Protein AF-A0A835VBS5-F1 (afdb_monomer_lite)

Sequence (249 aa):
MPLFLPRRLTIPDVSEERWSRTYAVASASLAPLLVASLWNSKRGGIGTKEGITVYLYAGLGGLVLGTLALHTTKKPSPPKTALFPWLAGGFLMSVLWTYIIAEELVGLLVSVGYVLGISPGILGLTVLAWGNSVGDLIANLAMAMNGSRDGAQIAISGCYAGPIFNTLAGLGLSLVVSAWTSRPEPFEIPVVPAVFEILGFMIGGLLWALLILPRKDMRLDRVLGIGLLAIYLCFLSLRLSQSLGIMHA

InterPro domains:
  IPR004837 Sodium/calcium exchanger membrane region [PF01699] (87-239)
  IPR044880 NCX, central ion-binding domain superfamily [G3DSA:1.20.1420.30] (21-240)
  IPR051359 Calcium:cation antiporter [PTHR12266] (1-248)

Secondary structure (DSSP, 8-state):
-TTHHHHHTTSPP--TTT--HHHHHHHHHHHHHHHHHHHHHHTS---HHHHHHHHHHHHHHHHHHHHHHHHH--SSS--STTHHHHHHHHHHHHHHHHHHHHHHHHHHHHHHHHHHT--HHHHIIIIIHHHHHHHHHHHHHHHHHHS-TTHHHHHHHHHHHHHHHIIIIIIHHHHHHHHHHTTTS-------HHHHHHHHHHHHHHHHHHHHHHHTTT---HHHHHHHHHHHHHHHHHHHHHHTTSS--

Foldseek 3Di:
DVVPVVLQQQAQDQDLVPDDLNSNLSNLQCNLQLVLVVVVVVVPDDDPVVSVVSNVVSNVRSVVRSVVSVVQDDGRHGRPVCVVVNVVSNVVSVVVVVVVVVVVVLVVQCVVCVVVVFDSVLCCVPVVVCVVCVVLVVCLVCQCVVNPPCSNVVSVCSVPVVVVCCVCVVVVVVVVVQCVVCPPDGDDDPDDPVVVVVVVLVVVLVVLCVVVCVVVVNDDDVSNVVVSVVSVVVSSVVVVCVRVVVDDD

Organism: Vanilla planifolia (NCBI:txid51239)

Radius of gyration: 23.85 Å; chains: 1; bounding box: 64×38×56 Å

pLDDT: mean 82.76, std 9.17, range [41.69, 95.31]

Structure (mmCIF, N/CA/C/O backbone):
data_AF-A0A835VBS5-F1
#
_entry.id   AF-A0A835VBS5-F1
#
loop_
_atom_site.group_PDB
_atom_site.id
_atom_site.type_symbol
_atom_site.label_atom_id
_atom_site.label_alt_id
_atom_site.label_comp_id
_atom_site.label_asym_id
_atom_site.label_entity_id
_atom_site.label_seq_id
_atom_site.pdbx_PDB_ins_code
_atom_site.Cartn_x
_atom_site.Cartn_y
_atom_site.Cartn_z
_atom_site.occupancy
_atom_site.B_iso_or_equiv
_atom_site.auth_seq_id
_atom_site.auth_comp_id
_atom_site.auth_asym_id
_atom_site.auth_atom_id
_atom_site.pdbx_PDB_model_num
ATOM 1 N N . MET A 1 1 ? -10.268 19.684 10.719 1.00 51.81 1 MET A N 1
ATOM 2 C CA . MET A 1 1 ? -10.447 18.213 10.810 1.00 51.81 1 MET A CA 1
ATOM 3 C C . MET A 1 1 ? -11.840 17.789 10.312 1.00 51.81 1 MET A C 1
ATOM 5 O O . MET A 1 1 ? -12.659 17.363 11.118 1.00 51.81 1 MET A O 1
ATOM 9 N N . PRO A 1 2 ? -12.145 17.902 9.007 1.00 65.44 2 PRO A N 1
ATOM 10 C CA . PRO A 1 2 ? -13.497 17.641 8.486 1.00 65.44 2 PRO A CA 1
ATOM 11 C C . PRO A 1 2 ? -13.910 16.153 8.502 1.00 65.44 2 PRO A C 1
ATOM 13 O O . PRO A 1 2 ? -15.075 15.848 8.724 1.00 65.44 2 PRO A O 1
ATOM 16 N N . LEU A 1 3 ? -12.963 15.215 8.366 1.00 73.38 3 LEU A N 1
ATOM 17 C CA . LEU A 1 3 ? -13.248 13.768 8.301 1.00 73.38 3 LEU A CA 1
ATOM 18 C C . LEU A 1 3 ? -13.248 13.053 9.665 1.00 73.38 3 LEU A C 1
ATOM 20 O O . LEU A 1 3 ? -13.593 11.877 9.757 1.00 73.38 3 LEU A O 1
ATOM 24 N N . PHE A 1 4 ? -12.892 13.748 10.749 1.00 75.44 4 PHE A N 1
ATOM 25 C CA . PHE A 1 4 ? -12.800 13.129 12.074 1.00 75.44 4 PHE A CA 1
ATOM 26 C C . PHE A 1 4 ? -14.174 12.739 12.636 1.00 75.44 4 PHE A C 1
ATOM 28 O O . PHE A 1 4 ? -14.330 11.642 13.177 1.00 75.44 4 PHE A O 1
ATOM 35 N N . LEU A 1 5 ? -15.164 13.627 12.490 1.00 73.62 5 LEU A N 1
ATOM 36 C CA . LEU A 1 5 ? -16.515 13.421 13.010 1.00 73.62 5 LEU A CA 1
ATOM 37 C C . LEU A 1 5 ? -17.253 12.300 12.255 1.00 73.62 5 LEU A C 1
ATOM 39 O O . LEU A 1 5 ? -17.721 11.375 12.918 1.00 73.62 5 LEU A O 1
ATOM 43 N N . PRO A 1 6 ? -17.291 12.292 10.903 1.00 76.38 6 PRO A N 1
ATOM 44 C CA . PRO A 1 6 ? -17.926 11.208 10.153 1.00 76.38 6 PRO A CA 1
ATOM 45 C C . PRO A 1 6 ? -17.280 9.847 10.423 1.00 76.38 6 PRO A C 1
ATOM 47 O O . PRO A 1 6 ? -17.987 8.854 10.577 1.00 76.38 6 PRO A O 1
ATOM 50 N N . ARG A 1 7 ? -15.948 9.796 10.572 1.00 80.06 7 ARG A N 1
ATOM 51 C CA . ARG A 1 7 ? -15.224 8.565 10.921 1.00 80.06 7 ARG A CA 1
ATOM 52 C C . ARG A 1 7 ? -15.644 8.015 12.280 1.00 80.06 7 ARG A C 1
ATOM 54 O O . ARG A 1 7 ? -15.968 6.838 12.398 1.00 80.06 7 ARG A O 1
ATOM 61 N N . ARG A 1 8 ? -15.694 8.870 13.306 1.00 77.06 8 ARG A N 1
ATOM 62 C CA . ARG A 1 8 ? -16.164 8.476 14.647 1.00 77.06 8 ARG A CA 1
ATOM 63 C C . ARG A 1 8 ? -17.629 8.052 14.674 1.00 77.06 8 ARG A C 1
ATOM 65 O O . ARG A 1 8 ? -18.012 7.252 15.515 1.00 77.06 8 ARG A O 1
ATOM 72 N N . LEU A 1 9 ? -18.444 8.616 13.789 1.00 76.75 9 LEU A N 1
ATOM 73 C CA . LEU A 1 9 ? -19.870 8.322 13.698 1.00 76.75 9 LEU A CA 1
ATOM 74 C C . LEU A 1 9 ? -20.186 7.063 12.897 1.00 76.75 9 LEU A C 1
ATOM 76 O O . LEU A 1 9 ? -21.349 6.703 12.834 1.00 76.75 9 LEU A O 1
ATOM 80 N N . THR A 1 10 ? -19.200 6.415 12.277 1.00 79.94 10 THR A N 1
ATOM 81 C CA . THR A 1 10 ? -19.409 5.255 11.393 1.00 79.94 10 THR A CA 1
ATOM 82 C C . THR A 1 10 ? -18.568 4.044 11.789 1.00 79.94 10 THR A C 1
ATOM 84 O O . THR A 1 10 ? -18.966 2.923 11.493 1.00 79.94 10 THR A O 1
ATOM 87 N N . ILE A 1 11 ? -17.461 4.232 12.516 1.00 79.94 11 ILE A N 1
ATOM 88 C CA . ILE A 1 11 ? -16.683 3.135 13.104 1.00 79.94 11 ILE A CA 1
ATOM 89 C C . ILE A 1 11 ? -17.156 2.897 14.545 1.00 79.94 11 ILE A C 1
ATOM 91 O O . ILE A 1 11 ? -16.992 3.791 15.380 1.00 79.94 11 ILE A O 1
ATOM 95 N N . PRO A 1 12 ? -17.710 1.718 14.872 1.00 74.38 12 PRO A N 1
ATOM 96 C CA . PRO A 1 12 ? -17.982 1.375 16.258 1.00 74.38 12 PRO A CA 1
ATOM 97 C C . PRO A 1 12 ? -16.680 1.185 17.047 1.00 74.38 12 PRO A C 1
ATOM 99 O O . PRO A 1 12 ? -15.844 0.354 16.699 1.00 74.38 12 PRO A O 1
ATOM 102 N N . ASP A 1 13 ? -16.527 1.946 18.130 1.00 75.06 13 ASP A N 1
ATOM 103 C CA . ASP A 1 13 ? -15.423 1.816 19.085 1.00 75.06 13 ASP A CA 1
ATOM 104 C C . ASP A 1 13 ? -15.926 1.062 20.318 1.00 75.06 13 ASP A C 1
ATOM 106 O O . ASP A 1 13 ? -16.868 1.511 20.967 1.00 75.06 13 ASP A O 1
ATOM 110 N N . VAL A 1 14 ? -15.329 -0.096 20.609 1.00 70.69 14 VAL A N 1
ATOM 111 C CA . VAL A 1 14 ? -15.729 -0.994 21.709 1.00 70.69 14 VAL A CA 1
ATOM 112 C C . VAL A 1 14 ? -14.778 -0.885 22.911 1.00 70.69 14 VAL A C 1
ATOM 114 O O . VAL A 1 14 ? -14.911 -1.633 23.878 1.00 70.69 14 VAL A O 1
ATOM 117 N N . SER A 1 15 ? -13.809 0.037 22.875 1.00 71.12 15 SER A N 1
ATOM 118 C CA . SER A 1 15 ? -12.874 0.245 23.984 1.00 71.12 15 SER A CA 1
ATOM 119 C C . SER A 1 15 ? -13.577 0.837 25.211 1.00 71.12 15 SER A C 1
ATOM 121 O O . SER A 1 15 ? -14.355 1.785 25.096 1.00 71.12 15 SER A O 1
ATOM 123 N N . GLU A 1 16 ? -13.301 0.292 26.402 1.00 66.00 16 GLU A N 1
ATOM 124 C CA . GLU A 1 16 ? -13.966 0.712 27.649 1.00 66.00 16 GLU A CA 1
ATOM 125 C C . GLU A 1 16 ? -13.739 2.204 27.967 1.00 66.00 16 GLU A C 1
ATOM 127 O O . GLU A 1 16 ? -14.633 2.861 28.492 1.00 66.00 16 GLU A O 1
ATOM 132 N N . GLU A 1 17 ? -12.594 2.769 27.570 1.00 68.94 17 GLU A N 1
ATOM 133 C CA . GLU A 1 17 ? -12.246 4.181 27.798 1.00 68.94 17 GLU A CA 1
ATOM 134 C C . GLU A 1 17 ? -12.984 5.174 26.885 1.00 68.94 17 GLU A C 1
ATOM 136 O O . GLU A 1 17 ? -13.151 6.341 27.242 1.00 68.94 17 GLU A O 1
ATOM 141 N N . ARG A 1 18 ? -13.404 4.750 25.686 1.00 71.44 18 ARG A N 1
ATOM 142 C CA . ARG A 1 18 ? -14.042 5.624 24.677 1.00 71.44 18 ARG A CA 1
ATOM 143 C C . ARG A 1 18 ? -15.485 5.237 24.374 1.00 71.44 18 ARG A C 1
ATOM 145 O O . ARG A 1 18 ? -16.130 5.874 23.533 1.00 71.44 18 ARG A O 1
ATOM 152 N N . TRP A 1 19 ? -16.002 4.226 25.069 1.00 73.56 19 TRP A N 1
ATOM 153 C CA . TRP A 1 19 ? -17.347 3.715 24.872 1.00 73.56 19 TRP A CA 1
ATOM 154 C C . TRP A 1 19 ? -18.394 4.800 25.096 1.00 73.56 19 TRP A C 1
ATOM 156 O O . TRP A 1 19 ? -18.461 5.457 26.134 1.00 73.56 19 TRP A O 1
ATOM 166 N N . SER A 1 20 ? -19.276 4.953 24.117 1.00 76.19 20 SER A N 1
ATOM 167 C CA . SER A 1 20 ? -20.454 5.794 24.263 1.00 76.19 20 SER A CA 1
ATOM 168 C C . SER A 1 20 ? -21.608 5.213 23.463 1.00 76.19 20 SER A C 1
ATOM 170 O O . SER A 1 20 ? -21.526 4.999 22.254 1.00 76.19 20 SER A O 1
ATOM 172 N N . ARG A 1 21 ? -22.727 4.973 24.153 1.00 72.56 21 ARG A N 1
ATOM 173 C CA . ARG A 1 21 ? -23.935 4.379 23.562 1.00 72.56 21 ARG A CA 1
ATOM 174 C C . ARG A 1 21 ? -24.435 5.166 22.350 1.00 72.56 21 ARG A C 1
ATOM 176 O O . ARG A 1 21 ? -24.896 4.569 21.387 1.00 72.56 21 ARG A O 1
ATOM 183 N N . THR A 1 22 ? -24.348 6.493 22.396 1.00 76.81 22 THR A N 1
ATOM 184 C CA . THR A 1 22 ? -24.786 7.370 21.303 1.00 76.81 22 THR A CA 1
ATOM 185 C C . THR A 1 22 ? -23.954 7.168 20.042 1.00 76.81 22 THR A C 1
ATOM 187 O O . THR A 1 22 ? -24.528 7.044 18.966 1.00 76.81 22 THR A O 1
ATOM 190 N N . TYR A 1 23 ? -22.631 7.056 20.162 1.00 75.69 23 TYR A N 1
ATOM 191 C CA . TYR A 1 23 ? -21.749 6.815 19.021 1.00 75.69 23 TYR A CA 1
ATOM 192 C C . TYR A 1 23 ? -21.815 5.365 18.526 1.00 75.69 23 TYR A C 1
ATOM 194 O O . TYR A 1 23 ? -21.753 5.134 17.322 1.00 75.69 23 TYR A O 1
ATOM 202 N N . ALA A 1 24 ? -22.019 4.387 19.413 1.00 77.00 24 ALA A N 1
ATOM 203 C CA . ALA A 1 24 ? -22.237 2.991 19.020 1.00 77.00 24 ALA A CA 1
ATOM 204 C C . ALA A 1 24 ? -23.531 2.822 18.199 1.00 77.00 24 ALA A C 1
ATOM 206 O O . ALA A 1 24 ? -23.547 2.163 17.164 1.00 77.00 24 ALA A O 1
ATOM 207 N N . VAL A 1 25 ? -24.618 3.473 18.615 1.00 79.88 25 VAL A N 1
ATOM 208 C CA . VAL A 1 25 ? -25.892 3.447 17.878 1.00 79.88 25 VAL A CA 1
ATOM 209 C C . VAL A 1 25 ? -25.798 4.262 16.588 1.00 79.88 25 VAL A C 1
ATOM 211 O O . VAL A 1 25 ? -26.255 3.799 15.544 1.00 79.88 25 VAL A O 1
ATOM 214 N N . ALA A 1 26 ? -25.159 5.437 16.632 1.00 81.44 26 ALA A N 1
ATOM 215 C CA . ALA A 1 26 ? -24.916 6.247 15.442 1.00 81.44 26 ALA A CA 1
ATOM 216 C C . ALA A 1 26 ? -24.099 5.469 14.400 1.00 81.44 26 ALA A C 1
ATOM 218 O O . ALA A 1 26 ? -24.535 5.379 13.257 1.00 81.44 26 ALA A O 1
ATOM 219 N N . SER A 1 27 ? -23.004 4.815 14.799 1.00 83.06 27 SER A N 1
ATOM 220 C CA . SER A 1 27 ? -22.181 3.988 13.902 1.00 83.06 27 SER A CA 1
ATOM 221 C C . SER A 1 27 ? -22.927 2.806 13.312 1.00 83.06 27 SER A C 1
ATOM 223 O O . SER A 1 27 ? -22.877 2.628 12.098 1.00 83.06 27 SER A O 1
ATOM 225 N N . ALA A 1 28 ? -23.706 2.071 14.108 1.00 81.44 28 ALA A N 1
ATOM 226 C CA . ALA A 1 28 ? -24.546 0.990 13.594 1.00 81.44 28 ALA A CA 1
ATOM 227 C C . ALA A 1 28 ? -25.585 1.479 12.563 1.00 81.44 28 ALA A C 1
ATOM 229 O O . ALA A 1 28 ? -25.868 0.776 11.594 1.00 81.44 28 ALA A O 1
ATOM 230 N N . SER A 1 29 ? -26.126 2.690 12.742 1.00 83.19 29 SER A N 1
ATOM 231 C CA . SER A 1 29 ? -27.126 3.265 11.831 1.00 83.19 29 SER A CA 1
ATOM 232 C C . SER A 1 29 ? -26.546 3.929 10.579 1.00 83.19 29 SER A C 1
ATOM 234 O O . SER A 1 29 ? -27.131 3.832 9.502 1.00 83.19 29 SER A O 1
ATOM 236 N N . LEU A 1 30 ? -25.391 4.587 10.700 1.00 83.19 30 LEU A N 1
ATOM 237 C CA . LEU A 1 30 ? -24.768 5.366 9.628 1.00 83.19 30 LEU A CA 1
ATOM 238 C C . LEU A 1 30 ? -23.829 4.522 8.763 1.00 83.19 30 LEU A C 1
ATOM 240 O O . LEU A 1 30 ? -23.568 4.889 7.618 1.00 83.19 30 LEU A O 1
ATOM 244 N N . ALA A 1 31 ? -23.343 3.385 9.270 1.00 83.25 31 ALA A N 1
ATOM 245 C CA . ALA A 1 31 ? -22.455 2.503 8.522 1.00 83.25 31 ALA A CA 1
ATOM 246 C C . ALA A 1 31 ? -23.057 2.002 7.193 1.00 83.25 31 ALA A C 1
ATOM 248 O O . ALA A 1 31 ? -22.406 2.175 6.160 1.00 83.25 31 ALA A O 1
ATOM 249 N N . PRO A 1 32 ? -24.298 1.472 7.144 1.00 84.06 32 PRO A N 1
ATOM 250 C CA . PRO A 1 32 ? -24.898 1.020 5.886 1.00 84.06 32 PRO A CA 1
ATOM 251 C C . PRO A 1 32 ? -25.114 2.152 4.876 1.00 84.06 32 PRO A C 1
ATOM 253 O O . PRO A 1 32 ? -24.970 1.938 3.674 1.00 84.06 32 PRO A O 1
ATOM 256 N N . LEU A 1 33 ? -25.413 3.366 5.351 1.00 84.38 33 LEU A N 1
ATOM 257 C CA . LEU A 1 33 ? -25.577 4.544 4.495 1.00 84.38 33 LEU A CA 1
ATOM 258 C C . LEU A 1 33 ? -24.257 4.958 3.832 1.00 84.38 33 LEU A C 1
ATOM 260 O O . LEU A 1 33 ? -24.256 5.304 2.652 1.00 84.38 33 LEU A O 1
ATOM 264 N N . LEU A 1 34 ? -23.138 4.873 4.561 1.00 83.81 34 LEU A N 1
ATOM 265 C CA . LEU A 1 34 ? -21.805 5.122 4.003 1.00 83.81 34 LEU A CA 1
ATOM 266 C C . LEU A 1 34 ? -21.416 4.052 2.970 1.00 83.81 34 LEU A C 1
ATOM 268 O O . LEU A 1 34 ? -20.851 4.365 1.927 1.00 83.81 34 LEU A O 1
ATOM 272 N N . VAL A 1 35 ? -21.748 2.785 3.221 1.00 83.69 35 VAL A N 1
ATOM 273 C CA . VAL A 1 35 ? -21.520 1.709 2.241 1.00 83.69 35 VAL A CA 1
ATOM 274 C C . VAL A 1 35 ? -22.341 1.951 0.972 1.00 83.69 35 VAL A C 1
ATOM 276 O O . VAL A 1 35 ? -21.819 1.829 -0.135 1.00 83.69 35 VAL A O 1
ATOM 279 N N . ALA A 1 36 ? -23.606 2.345 1.120 1.00 83.75 36 ALA A N 1
ATOM 280 C CA . ALA A 1 36 ? -24.482 2.664 -0.002 1.00 83.75 36 ALA A CA 1
ATOM 281 C C . ALA A 1 36 ? -23.985 3.857 -0.826 1.00 83.75 36 ALA A C 1
ATOM 283 O O . ALA A 1 36 ? -24.056 3.814 -2.055 1.00 83.75 36 ALA A O 1
ATOM 284 N N . SER A 1 37 ? -23.449 4.903 -0.184 1.00 81.88 37 SER A N 1
ATOM 285 C CA . SER A 1 37 ? -22.892 6.046 -0.912 1.00 81.88 37 SER A CA 1
ATOM 286 C C . SER A 1 37 ? -21.654 5.667 -1.722 1.00 81.88 37 SER A C 1
ATOM 288 O O . SER A 1 37 ? -21.551 6.071 -2.880 1.00 81.88 37 SER A O 1
ATOM 290 N N . LEU A 1 38 ? -20.762 4.841 -1.167 1.00 82.62 38 LEU A N 1
ATOM 291 C CA . LEU A 1 38 ? -19.601 4.319 -1.896 1.00 82.62 38 LEU A CA 1
ATOM 292 C C . LEU A 1 38 ? -20.015 3.433 -3.070 1.00 82.62 38 LEU A C 1
ATOM 294 O O . LEU A 1 38 ? -19.493 3.582 -4.175 1.00 82.62 38 LEU A O 1
ATOM 298 N N . TRP A 1 39 ? -20.983 2.543 -2.846 1.00 80.44 39 TRP A N 1
ATOM 299 C CA . TRP A 1 39 ? -21.502 1.653 -3.882 1.00 80.44 39 TRP A CA 1
ATOM 300 C C . TRP A 1 39 ? -22.108 2.430 -5.054 1.00 80.44 39 TRP A C 1
ATOM 302 O O . TRP A 1 39 ? -21.863 2.102 -6.214 1.00 80.44 39 TRP A O 1
ATOM 312 N N . ASN A 1 40 ? -22.871 3.484 -4.757 1.00 81.06 40 ASN A N 1
ATOM 313 C CA . ASN A 1 40 ? -23.502 4.317 -5.774 1.00 81.06 40 ASN A CA 1
ATOM 314 C C . ASN A 1 40 ? -22.473 5.162 -6.550 1.00 81.06 40 ASN A C 1
ATOM 316 O O . ASN A 1 40 ? -22.574 5.267 -7.770 1.00 81.06 40 ASN A O 1
ATOM 320 N N . SER A 1 41 ? -21.449 5.696 -5.870 1.00 77.31 41 SER A N 1
ATOM 321 C CA . SER A 1 41 ? -20.356 6.454 -6.505 1.00 77.31 41 SER A CA 1
ATOM 322 C C . SER A 1 41 ? -19.586 5.606 -7.528 1.00 77.31 41 SER A C 1
ATOM 324 O O . SER A 1 41 ? -19.378 6.012 -8.669 1.00 77.31 41 SER A O 1
ATOM 326 N N . LYS A 1 42 ? -19.248 4.365 -7.154 1.00 71.81 42 LYS A N 1
ATOM 327 C CA . LYS A 1 42 ? -18.484 3.416 -7.982 1.00 71.81 42 LYS A CA 1
ATOM 328 C C . LYS A 1 42 ? -19.182 2.989 -9.270 1.00 71.81 42 LYS A C 1
ATOM 330 O O . LYS A 1 42 ? -18.510 2.627 -10.230 1.00 71.81 42 LYS A O 1
ATOM 335 N N . ARG A 1 43 ? -20.517 2.967 -9.286 1.00 69.38 43 ARG A N 1
ATOM 336 C CA . ARG A 1 43 ? -21.297 2.409 -10.401 1.00 69.38 43 ARG A CA 1
ATOM 337 C C . ARG A 1 43 ? -21.690 3.436 -11.467 1.00 69.38 43 ARG A C 1
ATOM 339 O O . ARG A 1 43 ? -22.401 3.067 -12.392 1.00 69.38 43 ARG A O 1
ATOM 346 N N . GLY A 1 44 ? -21.224 4.686 -11.347 1.00 53.56 44 GLY A N 1
ATOM 347 C CA . GLY A 1 44 ? -21.000 5.631 -12.453 1.00 53.56 44 GLY A CA 1
ATOM 348 C C . GLY A 1 44 ? -22.134 5.874 -13.459 1.00 53.56 44 GLY A C 1
ATOM 349 O O . GLY A 1 44 ? -21.853 6.307 -14.571 1.00 53.56 44 GLY A O 1
ATOM 350 N N . GLY A 1 45 ? -23.391 5.575 -13.124 1.00 58.06 45 GLY A N 1
ATOM 351 C CA . GLY A 1 45 ? -24.484 5.623 -14.102 1.00 58.06 45 GLY A CA 1
ATOM 352 C C . GLY A 1 45 ? -25.753 4.882 -13.694 1.00 58.06 45 GLY A C 1
ATOM 353 O O . GLY A 1 45 ? -26.504 4.434 -14.555 1.00 58.06 45 GLY A O 1
ATOM 354 N N . ILE A 1 46 ? -26.009 4.723 -12.395 1.00 57.72 46 ILE A N 1
ATOM 355 C CA . ILE A 1 46 ? -27.289 4.184 -11.939 1.00 57.72 46 ILE A CA 1
ATOM 356 C C . ILE A 1 46 ? -28.366 5.252 -12.171 1.00 57.72 46 ILE A C 1
ATOM 358 O O . ILE A 1 46 ? -28.240 6.384 -11.698 1.00 57.72 46 ILE A O 1
ATOM 362 N N . GLY A 1 47 ? -29.441 4.902 -12.883 1.00 63.69 47 GLY A N 1
ATOM 363 C CA . GLY A 1 47 ? -30.598 5.785 -13.029 1.00 63.69 47 GLY A CA 1
ATOM 364 C C . GLY A 1 47 ? -31.110 6.225 -11.655 1.00 63.69 47 GLY A C 1
ATOM 365 O O . GLY A 1 47 ? -31.120 5.436 -10.712 1.00 63.69 47 GLY A O 1
ATOM 366 N N . THR A 1 48 ? -31.566 7.475 -11.526 1.00 70.12 48 THR A N 1
ATOM 367 C CA . THR A 1 48 ? -31.919 8.121 -10.241 1.00 70.12 48 THR A CA 1
ATOM 368 C C . THR A 1 48 ? -32.802 7.244 -9.336 1.00 70.12 48 THR A C 1
ATOM 370 O O . THR A 1 48 ? -32.702 7.303 -8.115 1.00 70.12 48 THR A O 1
ATOM 373 N N . LYS A 1 49 ? -33.624 6.371 -9.935 1.00 74.50 49 LYS A N 1
ATOM 374 C CA . LYS A 1 49 ? -34.504 5.414 -9.252 1.00 74.50 49 LYS A CA 1
ATOM 375 C C . LYS A 1 49 ? -33.772 4.268 -8.539 1.00 74.50 49 LYS A C 1
ATOM 377 O O . LYS A 1 49 ? -34.139 3.953 -7.407 1.00 74.50 49 LYS A O 1
ATOM 382 N N . GLU A 1 50 ? -32.753 3.645 -9.136 1.00 75.81 50 GLU A N 1
ATOM 383 C CA . GLU A 1 50 ? -32.057 2.528 -8.467 1.00 75.81 50 GLU A CA 1
ATOM 384 C C . GLU A 1 50 ? -31.108 3.042 -7.375 1.00 75.81 50 GLU A C 1
ATOM 386 O O . GLU A 1 50 ? -30.985 2.408 -6.331 1.00 75.81 50 GLU A O 1
ATOM 391 N N . GLY A 1 51 ? -30.547 4.247 -7.534 1.00 77.44 51 GLY A N 1
ATOM 392 C CA . GLY A 1 51 ? -29.750 4.901 -6.491 1.00 77.44 51 GLY A CA 1
ATOM 393 C C . GLY A 1 51 ? -30.584 5.186 -5.240 1.00 77.44 51 GLY A C 1
ATOM 394 O O . GLY A 1 51 ? -30.202 4.806 -4.135 1.00 77.44 51 GLY A O 1
ATOM 395 N N . ILE A 1 52 ? -31.781 5.765 -5.416 1.00 78.50 52 ILE A N 1
ATOM 396 C CA . ILE A 1 52 ? -32.744 5.973 -4.319 1.00 78.50 52 ILE A CA 1
ATOM 397 C C . ILE A 1 52 ? -33.112 4.639 -3.658 1.00 78.50 52 ILE A C 1
ATOM 399 O O . ILE A 1 52 ? -33.170 4.553 -2.433 1.00 78.50 52 ILE A O 1
ATOM 403 N N . THR A 1 53 ? -33.306 3.585 -4.450 1.00 81.88 53 THR A N 1
ATOM 404 C CA . THR A 1 53 ? -33.646 2.249 -3.944 1.00 81.88 53 THR A CA 1
ATOM 405 C C . THR A 1 53 ? -32.536 1.673 -3.055 1.00 81.88 53 THR A C 1
ATOM 407 O O . THR A 1 53 ? -32.817 1.165 -1.970 1.00 81.88 53 THR A O 1
ATOM 410 N N . VAL A 1 54 ? -31.266 1.817 -3.449 1.00 82.88 54 VAL A N 1
ATOM 411 C CA . VAL A 1 54 ? -30.108 1.387 -2.642 1.00 82.88 54 VAL A CA 1
ATOM 412 C C . VAL A 1 54 ? -30.026 2.161 -1.321 1.00 82.88 54 VAL A C 1
ATOM 414 O O . VAL A 1 54 ? -29.824 1.548 -0.271 1.00 82.88 54 VAL A O 1
ATOM 417 N N . TYR A 1 55 ? -30.248 3.480 -1.333 1.00 85.19 55 TYR A N 1
ATOM 418 C CA . TYR A 1 55 ? -30.278 4.276 -0.098 1.00 85.19 55 TYR A CA 1
ATOM 419 C C . TYR A 1 55 ? -31.445 3.906 0.822 1.00 85.19 55 TYR A C 1
ATOM 421 O O . TYR A 1 55 ? -31.266 3.891 2.039 1.00 85.19 55 TYR A O 1
ATOM 429 N N . LEU A 1 56 ? -32.618 3.574 0.273 1.00 84.38 56 LEU A N 1
ATOM 430 C CA . LEU A 1 56 ? -33.773 3.134 1.061 1.00 84.38 56 LEU A CA 1
ATOM 431 C C . LEU A 1 56 ? -33.493 1.809 1.778 1.00 84.38 56 LEU A C 1
ATOM 433 O O . LEU A 1 56 ? -33.718 1.716 2.986 1.00 84.38 56 LEU A O 1
ATOM 437 N N . TYR A 1 57 ? -32.947 0.809 1.077 1.00 86.31 57 TYR A N 1
ATOM 438 C CA . TYR A 1 57 ? -32.565 -0.465 1.697 1.00 86.31 57 TYR A CA 1
ATOM 439 C C . TYR A 1 57 ? -31.463 -0.292 2.746 1.00 86.31 57 TYR A C 1
ATOM 441 O O . TYR A 1 57 ? -31.544 -0.876 3.827 1.00 86.31 57 TYR A O 1
ATOM 449 N N . ALA A 1 58 ? -30.465 0.548 2.468 1.00 85.44 58 ALA A N 1
ATOM 450 C CA . ALA A 1 58 ? -29.405 0.858 3.420 1.00 85.44 58 ALA A CA 1
ATOM 451 C C . ALA A 1 58 ? -29.924 1.605 4.657 1.00 85.44 58 ALA A C 1
ATOM 453 O O . ALA A 1 58 ? -29.519 1.290 5.774 1.00 85.44 58 ALA A O 1
ATOM 454 N N . GLY A 1 59 ? -30.856 2.544 4.482 1.00 84.50 59 GLY A N 1
ATOM 455 C CA . GLY A 1 59 ? -31.517 3.249 5.580 1.00 84.50 59 GLY A CA 1
ATOM 456 C C . GLY A 1 59 ? -32.345 2.311 6.458 1.00 84.50 59 GLY A C 1
ATOM 457 O O . GLY A 1 59 ? -32.234 2.366 7.682 1.00 84.50 59 GLY A O 1
ATOM 458 N N . LEU A 1 60 ? -33.110 1.393 5.854 1.00 86.00 60 LEU A N 1
ATOM 459 C CA . LEU A 1 60 ? -33.848 0.364 6.595 1.00 86.00 60 LEU A CA 1
ATOM 460 C C . LEU A 1 60 ? -32.898 -0.559 7.372 1.00 86.00 60 LEU A C 1
ATOM 462 O O . LEU A 1 60 ? -33.110 -0.802 8.559 1.00 86.00 60 LEU A O 1
ATOM 466 N N . GLY A 1 61 ? -31.825 -1.027 6.727 1.00 84.75 61 GLY A N 1
ATOM 467 C CA . GLY A 1 61 ? -30.795 -1.847 7.368 1.00 84.75 61 GLY A CA 1
ATOM 468 C C . GLY A 1 61 ? -30.113 -1.125 8.533 1.00 84.75 61 GLY A C 1
ATOM 469 O O . GLY A 1 61 ? -29.970 -1.695 9.612 1.00 84.75 61 GLY A O 1
ATOM 470 N N . GLY A 1 62 ? -29.770 0.154 8.357 1.00 84.38 62 GLY A N 1
ATOM 471 C CA . GLY A 1 62 ? -29.211 1.005 9.409 1.00 84.38 62 GLY A CA 1
ATOM 472 C C . GLY A 1 62 ? -30.164 1.211 10.586 1.00 84.38 62 GLY A C 1
ATOM 473 O O . GLY A 1 62 ? -29.736 1.155 11.737 1.00 84.38 62 GLY A O 1
ATOM 474 N N . LEU A 1 63 ? -31.466 1.375 10.338 1.00 84.31 63 LEU A N 1
ATOM 475 C CA . LEU A 1 63 ? -32.474 1.480 11.401 1.00 84.31 63 LEU A CA 1
ATOM 476 C C . LEU A 1 63 ? -32.609 0.178 12.200 1.00 84.31 63 LEU A C 1
ATOM 478 O O . LEU A 1 63 ? -32.669 0.215 13.431 1.00 84.31 63 LEU A O 1
ATOM 482 N N . VAL A 1 64 ? -32.609 -0.975 11.528 1.00 84.56 64 VAL A N 1
ATOM 483 C CA . VAL A 1 64 ? -32.646 -2.293 12.186 1.00 84.56 64 VAL A CA 1
ATOM 484 C C . VAL A 1 64 ? -31.384 -2.516 13.024 1.00 84.56 64 VAL A C 1
ATOM 486 O O . VAL A 1 64 ? -31.473 -2.892 14.191 1.00 84.56 64 VAL A O 1
ATOM 489 N N . LEU A 1 65 ? -30.203 -2.212 12.481 1.00 82.44 65 LEU A N 1
ATOM 490 C CA . LEU A 1 65 ? -28.938 -2.340 13.212 1.00 82.44 65 LEU A CA 1
ATOM 491 C C . LEU A 1 65 ? -28.838 -1.351 14.381 1.00 82.44 65 LEU A C 1
ATOM 493 O O . LEU A 1 65 ? -28.396 -1.729 15.464 1.00 82.44 65 LEU A O 1
ATOM 497 N N . GLY A 1 66 ? -29.298 -0.110 14.209 1.00 80.12 66 GLY A N 1
ATOM 498 C CA . GLY A 1 66 ? -29.336 0.902 15.266 1.00 80.12 66 GLY A CA 1
ATOM 499 C C . GLY A 1 66 ? -30.306 0.549 16.400 1.00 80.12 66 GLY A C 1
ATOM 500 O O . GLY A 1 66 ? -29.973 0.703 17.577 1.00 80.12 66 GLY A O 1
ATOM 501 N N . THR A 1 67 ? -31.488 0.018 16.078 1.00 79.31 67 THR A N 1
ATOM 502 C CA . THR A 1 67 ? -32.469 -0.439 17.083 1.00 79.31 67 THR A CA 1
ATOM 503 C C . THR A 1 67 ? -32.016 -1.705 17.806 1.00 79.31 67 THR A C 1
ATOM 505 O O . THR A 1 67 ? -32.211 -1.816 19.020 1.00 79.31 67 THR A O 1
ATOM 508 N N . LEU A 1 68 ? -31.344 -2.626 17.113 1.00 80.12 68 LEU A N 1
ATOM 509 C CA . LEU A 1 68 ? -30.687 -3.777 17.731 1.00 80.12 68 LEU A CA 1
ATOM 510 C C . LEU A 1 68 ? -29.556 -3.322 18.666 1.00 80.12 68 LEU A C 1
ATOM 512 O O . LEU A 1 68 ? -29.506 -3.736 19.822 1.00 80.12 68 LEU A O 1
ATOM 516 N N . ALA A 1 69 ? -28.716 -2.383 18.223 1.00 77.50 69 ALA A N 1
ATOM 517 C CA . ALA A 1 69 ? -27.650 -1.799 19.034 1.00 77.50 69 ALA A CA 1
ATOM 518 C C . ALA A 1 69 ? -28.181 -1.135 20.315 1.00 77.50 69 ALA A C 1
ATOM 520 O O . ALA A 1 69 ? -27.551 -1.247 21.371 1.00 77.50 69 ALA A O 1
ATOM 521 N N . LEU A 1 70 ? -29.355 -0.494 20.260 1.00 78.81 70 LEU A N 1
ATOM 522 C CA . LEU A 1 70 ? -30.017 0.092 21.430 1.00 78.81 70 LEU A CA 1
ATOM 523 C C . LEU A 1 70 ? -30.465 -0.953 22.456 1.00 78.81 70 LEU A C 1
ATOM 525 O O . LEU A 1 70 ? -30.403 -0.651 23.652 1.00 78.81 70 LEU A O 1
ATOM 529 N N . HIS A 1 71 ? -30.897 -2.133 22.000 1.00 75.31 71 HIS A N 1
ATOM 530 C CA . HIS A 1 71 ? -31.331 -3.247 22.848 1.00 75.31 71 HIS A CA 1
ATOM 531 C C . HIS A 1 71 ? -30.155 -4.038 23.428 1.00 75.31 71 HIS A C 1
ATOM 533 O O . HIS A 1 71 ? -30.199 -4.448 24.587 1.00 75.31 71 HIS A O 1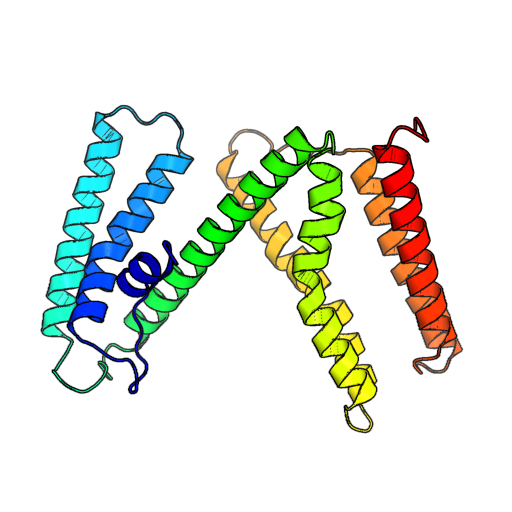
ATOM 539 N N . THR A 1 72 ? -29.087 -4.230 22.654 1.00 71.75 72 THR A N 1
ATOM 540 C CA . THR A 1 72 ? -27.905 -4.990 23.086 1.00 71.75 72 THR A CA 1
ATOM 541 C C . THR A 1 72 ? -26.985 -4.179 24.012 1.00 71.75 72 THR A C 1
ATOM 543 O O . THR A 1 72 ? -26.244 -4.757 24.805 1.00 71.75 72 THR A O 1
ATOM 546 N N . THR A 1 73 ? -27.040 -2.842 23.963 1.00 68.31 73 THR A N 1
ATOM 547 C CA . THR A 1 73 ? -26.132 -1.952 24.709 1.00 68.31 73 THR A CA 1
ATOM 548 C C . THR A 1 73 ? -26.737 -1.421 26.016 1.00 68.31 73 THR A C 1
ATOM 550 O O . THR 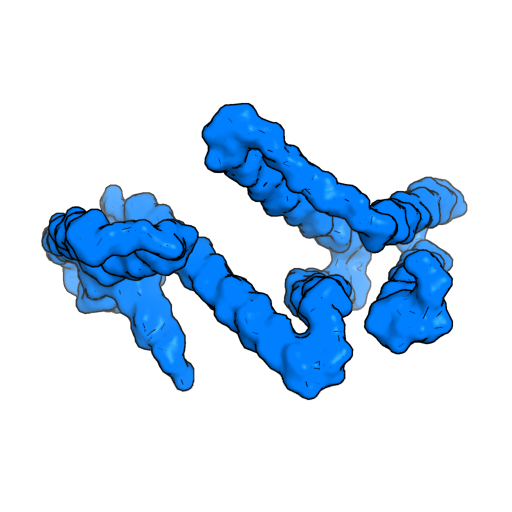A 1 73 ? -27.676 -0.619 25.991 1.00 68.31 73 THR A O 1
ATOM 553 N N . LYS A 1 74 ? -26.136 -1.767 27.168 1.00 65.12 74 LYS A N 1
ATOM 554 C CA . LYS A 1 74 ? -26.412 -1.147 28.485 1.00 65.12 74 LYS A CA 1
ATOM 555 C C . LYS A 1 74 ? -25.392 -0.039 28.825 1.00 65.12 74 LYS A C 1
ATOM 557 O O . LYS A 1 74 ? -24.333 0.056 28.220 1.00 65.12 74 LYS A O 1
ATOM 562 N N . LYS A 1 75 ? -25.764 0.857 29.755 1.00 59.06 75 LYS A N 1
ATOM 563 C CA . LYS A 1 75 ? -25.244 2.239 29.870 1.00 59.06 75 LYS A CA 1
ATOM 564 C C . LYS A 1 75 ? -23.735 2.441 30.143 1.00 59.06 75 LYS A C 1
ATOM 566 O O . LYS A 1 75 ? -23.274 3.468 29.658 1.00 59.06 75 LYS A O 1
ATOM 571 N N . PRO A 1 76 ? -22.967 1.577 30.842 1.00 57.38 76 PRO A N 1
ATOM 572 C CA . PRO A 1 76 ? -21.547 1.881 31.047 1.00 57.38 76 PRO A CA 1
ATOM 573 C C . PRO A 1 76 ? -20.561 0.886 30.428 1.00 57.38 76 PRO A C 1
ATOM 575 O O . PRO A 1 76 ? -19.379 1.194 30.394 1.00 57.38 76 PRO A O 1
ATOM 578 N N . SER A 1 77 ? -20.994 -0.284 29.948 1.00 61.34 77 SER A N 1
ATOM 579 C CA . SER A 1 77 ? -20.068 -1.331 29.505 1.00 61.34 77 SER A CA 1
ATOM 580 C C . SER A 1 77 ? -20.331 -1.788 28.069 1.00 61.34 77 SER A C 1
ATOM 582 O O . SER A 1 77 ? -21.494 -1.880 27.653 1.00 61.34 77 SER A O 1
ATOM 584 N N . PRO A 1 78 ? -19.267 -2.089 27.304 1.00 64.88 78 PRO A N 1
ATOM 585 C CA . PRO A 1 78 ? -19.406 -2.670 25.981 1.00 64.88 78 PRO A CA 1
ATOM 586 C C . PRO A 1 78 ? -20.113 -4.035 26.059 1.00 64.88 78 PRO A C 1
ATOM 588 O O . PRO A 1 78 ? -19.969 -4.768 27.048 1.00 64.88 78 PRO A O 1
ATOM 591 N N . PRO A 1 79 ? -20.901 -4.405 25.035 1.00 67.38 79 PRO A N 1
ATOM 592 C CA . PRO A 1 79 ? -21.651 -5.654 25.028 1.00 67.38 79 PRO A CA 1
ATOM 593 C C . PRO A 1 79 ? -20.705 -6.862 24.978 1.00 67.38 79 PRO A C 1
ATOM 595 O O . PRO A 1 79 ? -20.140 -7.186 23.937 1.00 67.38 79 PRO A O 1
ATOM 598 N N . LYS A 1 80 ? -20.567 -7.568 26.108 1.00 67.94 80 LYS A N 1
ATOM 599 C CA . LYS A 1 80 ? -19.672 -8.734 26.245 1.00 67.94 80 LYS A CA 1
ATOM 600 C C . LYS A 1 80 ? -20.159 -9.971 25.476 1.00 67.94 80 LYS A C 1
ATOM 602 O O . LYS A 1 80 ? -19.344 -10.746 24.995 1.00 67.94 80 LYS A O 1
ATOM 607 N N . THR A 1 81 ? -21.473 -10.136 25.310 1.00 67.12 81 THR A N 1
ATOM 608 C CA . THR A 1 81 ? -22.078 -11.320 24.660 1.00 67.12 81 THR A CA 1
ATOM 609 C C . THR A 1 81 ? -22.150 -11.213 23.133 1.00 67.12 81 THR A C 1
ATOM 611 O O . THR A 1 81 ? -22.215 -12.225 22.449 1.00 67.12 81 THR A O 1
ATOM 614 N N . ALA A 1 82 ? -22.116 -9.995 22.585 1.00 70.50 82 ALA A N 1
ATOM 615 C CA . ALA A 1 82 ? -22.189 -9.729 21.145 1.00 70.50 82 ALA A CA 1
ATOM 616 C C . ALA A 1 82 ? -20.938 -8.993 20.638 1.00 70.50 82 ALA A C 1
ATOM 618 O O . ALA A 1 82 ? -21.015 -8.221 19.688 1.00 70.50 82 ALA A O 1
ATOM 619 N N . LEU A 1 83 ? -19.787 -9.208 21.283 1.00 77.38 83 LEU A N 1
ATOM 620 C CA . LEU A 1 83 ? -18.550 -8.475 21.007 1.00 77.38 83 LEU A CA 1
ATOM 621 C C . LEU A 1 83 ? -18.043 -8.690 19.572 1.00 77.38 83 LEU A C 1
ATOM 623 O O . LEU A 1 83 ? -17.593 -7.748 18.926 1.00 77.38 83 LEU A O 1
ATOM 627 N N . PHE A 1 84 ? -18.156 -9.917 19.057 1.00 80.88 84 PHE A N 1
ATOM 628 C CA . PHE A 1 84 ? -17.636 -10.277 17.737 1.00 80.88 84 PHE A CA 1
ATOM 629 C C . PHE A 1 84 ? -18.268 -9.464 16.585 1.00 80.88 84 PHE A C 1
ATOM 631 O O . PHE A 1 84 ? -17.505 -8.869 15.826 1.00 80.88 84 PHE A O 1
ATOM 638 N N . PRO A 1 85 ? -19.608 -9.332 16.466 1.00 81.19 85 PRO A N 1
ATOM 639 C CA . PRO A 1 85 ? -20.230 -8.441 15.481 1.00 81.19 85 PRO A CA 1
ATOM 640 C C . PRO A 1 85 ? -19.750 -6.987 15.537 1.00 81.19 85 PRO A C 1
ATOM 642 O O . PRO A 1 85 ? -19.548 -6.369 14.494 1.00 81.19 85 PRO A O 1
ATOM 645 N N . TRP A 1 86 ? -19.537 -6.439 16.737 1.00 80.12 86 TRP A N 1
ATOM 646 C CA . TRP A 1 86 ? -19.054 -5.066 16.895 1.00 80.12 86 TRP A CA 1
ATOM 647 C C . TRP A 1 86 ? -17.601 -4.910 16.445 1.00 80.12 86 TRP A C 1
ATOM 649 O O . TRP A 1 86 ? -17.282 -3.947 15.750 1.00 80.12 86 TRP A O 1
ATOM 659 N N . LEU A 1 87 ? -16.737 -5.873 16.779 1.00 82.69 87 LEU A N 1
ATOM 660 C CA . LEU A 1 87 ? -15.350 -5.896 16.311 1.00 82.69 87 LEU A CA 1
ATOM 661 C C . LEU A 1 87 ? -15.269 -6.088 14.793 1.00 82.69 87 LEU A C 1
ATOM 663 O O . LEU A 1 87 ? -14.525 -5.372 14.128 1.00 82.69 87 LEU A O 1
ATOM 667 N N . ALA A 1 88 ? -16.068 -7.000 14.233 1.00 83.75 88 ALA A N 1
ATOM 668 C CA . ALA A 1 88 ? -16.140 -7.232 12.794 1.00 83.75 88 ALA A CA 1
ATOM 669 C C . ALA A 1 88 ? -16.652 -5.991 12.041 1.00 83.75 88 ALA A C 1
ATOM 671 O O . ALA A 1 88 ? -16.069 -5.601 11.032 1.00 83.75 88 ALA A O 1
ATOM 672 N N . GLY A 1 89 ? -17.693 -5.327 12.556 1.00 83.62 89 GLY A N 1
ATOM 673 C CA . GLY A 1 89 ? -18.206 -4.071 12.005 1.00 83.62 89 GLY A CA 1
ATOM 674 C C . GLY A 1 89 ? -17.191 -2.930 12.098 1.00 83.62 89 GLY A C 1
ATOM 675 O O . GLY A 1 89 ? -16.986 -2.208 11.125 1.00 83.62 89 GLY A O 1
ATOM 676 N N . GLY A 1 90 ? -16.497 -2.800 13.231 1.00 84.50 90 GLY A N 1
ATOM 677 C CA . GLY A 1 90 ? -15.423 -1.819 13.429 1.00 84.50 90 GLY A CA 1
ATOM 678 C C . GLY A 1 90 ? -14.260 -2.026 12.470 1.00 84.50 90 GLY A C 1
ATOM 679 O O . GLY A 1 90 ? -13.788 -1.074 11.845 1.00 84.50 90 GLY A O 1
ATOM 680 N N . PHE A 1 91 ? -13.845 -3.279 12.296 1.00 86.31 91 PHE A N 1
ATOM 681 C CA . PHE A 1 91 ? -12.818 -3.663 11.337 1.00 86.31 91 PHE A CA 1
ATOM 682 C C . PHE A 1 91 ? -13.241 -3.341 9.901 1.00 86.31 91 PHE A C 1
ATOM 684 O O . PHE A 1 91 ? -12.516 -2.636 9.202 1.00 86.31 91 PHE A O 1
ATOM 691 N N . LEU A 1 92 ? -14.435 -3.770 9.477 1.00 86.69 92 LEU A N 1
ATOM 692 C CA . LEU A 1 92 ? -14.937 -3.521 8.123 1.00 86.69 92 LEU A CA 1
ATOM 693 C C . LEU A 1 92 ? -15.031 -2.022 7.819 1.00 86.69 92 LEU A C 1
ATOM 695 O O . LEU A 1 92 ? -14.576 -1.567 6.771 1.00 86.69 92 LEU A O 1
ATOM 699 N N . MET A 1 93 ? -15.570 -1.238 8.753 1.00 85.31 93 MET A N 1
ATOM 700 C CA . MET A 1 93 ? -15.674 0.211 8.586 1.00 85.31 93 MET A CA 1
ATOM 701 C C . MET A 1 93 ? -14.302 0.888 8.585 1.00 85.31 93 MET A C 1
ATOM 703 O O . MET A 1 93 ? -14.107 1.852 7.850 1.00 85.31 93 MET A O 1
ATOM 707 N N . SER A 1 94 ? -13.327 0.368 9.335 1.00 86.31 94 SER A N 1
ATOM 708 C CA . SER A 1 94 ? -11.942 0.849 9.271 1.00 86.31 94 SER A CA 1
ATOM 709 C C . SER A 1 94 ? -11.315 0.581 7.903 1.00 86.31 94 SER A C 1
ATOM 711 O O . SER A 1 94 ? -10.691 1.477 7.343 1.00 86.31 94 SER A O 1
ATOM 713 N N . VAL A 1 95 ? -11.534 -0.605 7.323 1.00 87.38 95 VAL A N 1
ATOM 714 C CA . VAL A 1 95 ? -11.081 -0.936 5.960 1.00 87.38 95 VAL A CA 1
ATOM 715 C C . VAL A 1 95 ? -11.710 0.004 4.928 1.00 87.38 95 VAL A C 1
ATOM 717 O O . VAL A 1 95 ? -10.996 0.543 4.086 1.00 87.38 95 VAL A O 1
ATOM 720 N N . LEU A 1 96 ? -13.018 0.269 5.022 1.00 87.06 96 LEU A N 1
ATOM 721 C CA . LEU A 1 96 ? -13.715 1.201 4.125 1.00 87.06 96 LEU A CA 1
ATOM 722 C C . LEU A 1 96 ? -13.200 2.639 4.249 1.00 87.06 96 LEU A C 1
ATOM 724 O O . LEU A 1 96 ? -13.041 3.326 3.244 1.00 87.06 96 LEU A O 1
ATOM 728 N N . TRP A 1 97 ? -12.903 3.099 5.464 1.00 87.19 97 TRP A N 1
ATOM 729 C CA . TRP A 1 97 ? -12.306 4.418 5.671 1.00 87.19 97 TRP A CA 1
ATOM 730 C C . TRP A 1 97 ? -10.891 4.515 5.114 1.00 87.19 97 TRP A C 1
ATOM 732 O O . TRP A 1 97 ? -10.562 5.520 4.488 1.00 87.19 97 TRP A O 1
ATOM 742 N N . THR A 1 98 ? -10.069 3.483 5.303 1.00 87.62 98 THR A N 1
ATOM 743 C CA . THR A 1 98 ? -8.743 3.404 4.677 1.00 87.62 98 THR A CA 1
ATOM 744 C C . THR A 1 98 ? -8.865 3.464 3.158 1.00 87.62 98 THR A C 1
ATOM 746 O O . THR A 1 98 ? -8.120 4.202 2.523 1.00 87.62 98 THR A O 1
ATOM 749 N N . TYR A 1 99 ? -9.846 2.759 2.587 1.00 87.25 99 TYR A N 1
ATOM 750 C CA . TYR A 1 99 ? -10.150 2.800 1.161 1.00 87.25 99 TYR A CA 1
ATOM 751 C C . TYR A 1 99 ? -10.523 4.219 0.683 1.00 87.25 99 TYR A C 1
ATOM 753 O O . TYR A 1 99 ? -9.899 4.715 -0.251 1.00 87.25 99 TYR A O 1
ATOM 761 N N . ILE A 1 100 ? -11.459 4.907 1.356 1.00 86.88 100 ILE A N 1
ATOM 762 C CA . ILE A 1 100 ? -11.849 6.295 1.022 1.00 86.88 100 ILE A CA 1
ATOM 763 C C . ILE A 1 100 ? -10.637 7.227 1.069 1.00 86.88 100 ILE A C 1
ATOM 765 O O . ILE A 1 100 ? -10.402 8.000 0.147 1.00 86.88 100 ILE A O 1
ATOM 769 N N . ILE A 1 101 ? -9.861 7.162 2.152 1.00 88.12 101 ILE A N 1
ATOM 770 C CA . ILE A 1 101 ? -8.699 8.036 2.341 1.00 88.12 101 ILE A CA 1
ATOM 771 C C . ILE A 1 101 ? -7.650 7.772 1.259 1.00 88.12 101 ILE A C 1
ATOM 773 O O . ILE A 1 101 ? -7.055 8.723 0.759 1.00 88.12 101 ILE A O 1
ATOM 777 N N . ALA A 1 102 ? -7.428 6.509 0.888 1.00 87.75 102 ALA A N 1
ATOM 778 C CA . ALA A 1 102 ? -6.505 6.153 -0.182 1.00 87.75 102 ALA A CA 1
ATOM 779 C C . ALA A 1 102 ? -6.974 6.689 -1.544 1.00 87.75 102 ALA A C 1
ATOM 781 O O . ALA A 1 102 ? -6.163 7.241 -2.281 1.00 87.75 102 ALA A O 1
ATOM 782 N N . GLU A 1 103 ? -8.266 6.581 -1.863 1.00 87.62 103 GLU A N 1
ATOM 783 C CA . GLU A 1 103 ? -8.835 7.104 -3.113 1.00 87.62 103 GLU A CA 1
ATOM 784 C C . GLU A 1 103 ? -8.700 8.631 -3.207 1.00 87.62 103 GLU A C 1
ATOM 786 O O . GLU A 1 103 ? -8.174 9.145 -4.195 1.00 87.62 103 GLU A O 1
ATOM 791 N N . GLU A 1 104 ? -9.070 9.355 -2.147 1.00 88.75 104 GLU A N 1
ATOM 792 C CA . GLU A 1 104 ? -8.914 10.814 -2.074 1.00 88.75 104 GLU A CA 1
ATOM 793 C C . GLU A 1 104 ? -7.440 11.236 -2.142 1.00 88.75 104 GLU A C 1
ATOM 795 O O . GLU A 1 104 ? -7.092 12.191 -2.836 1.00 88.75 104 GLU A O 1
ATOM 800 N N . LEU A 1 105 ? -6.545 10.506 -1.466 1.00 88.62 105 LEU A N 1
ATOM 801 C CA . LEU A 1 105 ? -5.105 10.762 -1.518 1.00 88.62 105 LEU A CA 1
ATOM 802 C C . LEU A 1 105 ? -4.567 10.632 -2.947 1.00 88.62 105 LEU A C 1
ATOM 804 O O . LEU A 1 105 ? -3.819 11.500 -3.397 1.00 88.62 105 LEU A O 1
ATOM 808 N N . VAL A 1 106 ? -4.953 9.574 -3.666 1.00 88.38 106 VAL A N 1
ATOM 809 C CA . VAL A 1 106 ? -4.562 9.378 -5.068 1.00 88.38 106 VAL A CA 1
ATOM 810 C C . VAL A 1 106 ? -5.143 10.489 -5.944 1.00 88.38 106 VAL A C 1
ATOM 812 O O . VAL A 1 106 ? -4.408 11.058 -6.748 1.00 88.38 106 VAL A O 1
ATOM 815 N N . GLY A 1 107 ? -6.413 10.861 -5.762 1.00 88.81 107 GLY A N 1
ATOM 816 C CA . GLY A 1 107 ? -7.053 11.948 -6.513 1.00 88.81 107 GLY A CA 1
ATOM 817 C C . GLY A 1 107 ? -6.372 13.307 -6.311 1.00 88.81 107 GLY A C 1
ATOM 818 O O . GLY A 1 107 ? -6.096 14.025 -7.278 1.00 88.81 107 GLY A O 1
ATOM 819 N N . LEU A 1 108 ? -6.018 13.640 -5.067 1.00 89.25 108 LEU A N 1
ATOM 820 C CA . LEU A 1 108 ? -5.242 14.840 -4.745 1.00 89.25 108 LEU A CA 1
ATOM 821 C C . LEU A 1 108 ? -3.855 14.796 -5.381 1.00 89.25 108 LEU A C 1
ATOM 823 O O . LEU A 1 108 ? -3.399 15.794 -5.935 1.00 89.25 108 LEU A O 1
ATOM 827 N N . LEU A 1 109 ? -3.194 13.641 -5.345 1.00 88.00 109 LEU A N 1
ATOM 828 C CA . LEU A 1 109 ? -1.865 13.491 -5.918 1.00 88.00 109 LEU A CA 1
ATOM 829 C C . LEU A 1 109 ? -1.878 13.639 -7.444 1.00 88.00 109 LEU A C 1
ATOM 831 O O . LEU A 1 109 ? -1.031 14.336 -7.992 1.00 88.00 109 LEU A O 1
ATOM 835 N N . VAL A 1 110 ? -2.867 13.059 -8.127 1.00 88.06 110 VAL A N 1
ATOM 836 C CA . VAL A 1 110 ? -3.085 13.256 -9.571 1.00 88.06 110 VAL A CA 1
ATOM 837 C C . VAL A 1 110 ? -3.332 14.733 -9.884 1.00 88.06 110 VAL A C 1
ATOM 839 O O . VAL A 1 110 ? -2.756 15.261 -10.834 1.00 88.06 110 VAL A O 1
ATOM 842 N N . SER A 1 111 ? -4.127 15.419 -9.059 1.00 89.06 111 SER A N 1
ATOM 843 C CA . SER A 1 111 ? -4.395 16.856 -9.212 1.00 89.06 111 SER A CA 1
ATOM 844 C C . SER A 1 111 ? -3.120 17.693 -9.060 1.00 89.06 111 SER A C 1
ATOM 846 O O . SER A 1 111 ? -2.871 18.597 -9.854 1.00 89.06 111 SER A O 1
ATOM 848 N N . VAL A 1 112 ? -2.269 17.359 -8.085 1.00 87.88 112 VAL A N 1
ATOM 849 C CA . VAL A 1 112 ? -0.944 17.978 -7.918 1.00 87.88 112 VAL A CA 1
ATOM 850 C C . VAL A 1 112 ? -0.048 17.690 -9.124 1.00 87.88 112 VAL A C 1
ATOM 852 O O . VAL A 1 112 ? 0.622 18.599 -9.608 1.00 87.88 112 VAL A O 1
ATOM 855 N N . GLY A 1 113 ? -0.069 16.464 -9.651 1.00 86.31 113 GLY A N 1
ATOM 856 C CA . GLY A 1 113 ? 0.654 16.106 -10.872 1.00 86.31 113 GLY A CA 1
ATOM 857 C C . GLY A 1 113 ? 0.244 16.950 -12.068 1.00 86.31 113 GLY A C 1
ATOM 858 O O . GLY A 1 113 ? 1.107 17.471 -12.769 1.00 86.31 113 GLY A O 1
ATOM 859 N N . TYR A 1 114 ? -1.058 17.184 -12.239 1.00 87.25 114 TYR A N 1
ATOM 860 C CA . TYR A 1 114 ? -1.575 18.055 -13.292 1.00 87.25 114 TYR A CA 1
ATOM 861 C C . TYR A 1 114 ? -1.070 19.500 -13.159 1.00 87.25 114 TYR A C 1
ATOM 863 O O . TYR A 1 114 ? -0.639 20.092 -14.144 1.00 87.25 114 TYR A O 1
ATOM 871 N N . VAL A 1 115 ? -1.060 20.057 -11.942 1.00 89.25 115 VAL A N 1
ATOM 872 C CA . VAL A 1 115 ? -0.573 21.427 -11.687 1.00 89.25 115 VAL A CA 1
ATOM 873 C C . VAL A 1 115 ? 0.937 21.556 -11.911 1.00 89.25 115 VAL A C 1
ATOM 875 O O . VAL A 1 115 ? 1.395 22.574 -12.423 1.00 89.25 115 VAL A O 1
ATOM 878 N N . LEU A 1 116 ? 1.715 20.539 -11.535 1.00 85.12 116 LEU A N 1
ATOM 879 C CA . LEU A 1 116 ? 3.178 20.546 -11.647 1.00 85.12 116 LEU A CA 1
ATOM 880 C C . LEU A 1 116 ? 3.699 20.046 -13.007 1.00 85.12 116 LEU A C 1
ATOM 882 O O . LEU A 1 116 ? 4.908 20.059 -13.227 1.00 85.12 116 LEU A O 1
ATOM 886 N N . GLY A 1 117 ? 2.824 19.583 -13.905 1.00 82.88 117 GLY A N 1
ATOM 887 C CA . GLY A 1 117 ? 3.220 18.962 -15.175 1.00 82.88 117 GLY A CA 1
ATOM 888 C C . GLY A 1 117 ? 3.920 17.606 -15.009 1.00 82.88 117 GLY A C 1
ATOM 889 O O . GLY A 1 117 ? 4.670 17.184 -15.886 1.00 82.88 117 GLY A O 1
ATOM 890 N N . ILE A 1 118 ? 3.702 16.924 -13.882 1.00 82.69 118 ILE A N 1
ATOM 891 C CA . ILE A 1 118 ? 4.313 15.632 -13.547 1.00 82.69 118 ILE A CA 1
ATOM 892 C C . ILE A 1 118 ? 3.313 14.513 -13.840 1.00 82.69 118 ILE A C 1
ATOM 894 O O . ILE A 1 118 ? 2.144 14.587 -13.456 1.00 82.69 118 ILE A O 1
ATOM 898 N N . SER A 1 119 ? 3.771 13.438 -14.488 1.00 80.88 119 SER A N 1
ATOM 899 C CA . SER A 1 119 ? 2.902 12.304 -14.800 1.00 80.88 119 SER A CA 1
ATOM 900 C C . SER A 1 119 ? 2.410 11.598 -13.517 1.00 80.88 119 SER A C 1
ATOM 902 O O . SER A 1 119 ? 3.191 11.389 -12.580 1.00 80.88 119 SER A O 1
ATOM 904 N N . PRO A 1 120 ? 1.135 11.159 -13.461 1.00 77.81 120 PRO A N 1
ATOM 905 C CA . PRO A 1 120 ? 0.614 10.375 -12.337 1.00 77.81 120 PRO A CA 1
ATOM 906 C C . PRO A 1 120 ? 1.433 9.114 -12.035 1.00 77.81 120 PRO A C 1
ATOM 908 O O . PRO A 1 120 ? 1.545 8.707 -10.881 1.00 77.81 120 PRO A O 1
ATOM 911 N N . GLY A 1 121 ? 2.048 8.521 -13.066 1.00 77.25 121 GLY A N 1
ATOM 912 C CA . GLY A 1 121 ? 2.923 7.358 -12.936 1.00 77.25 121 GLY A CA 1
ATOM 913 C C . GLY A 1 121 ? 4.159 7.627 -12.073 1.00 77.25 121 GLY A C 1
ATOM 914 O O . GLY A 1 121 ? 4.466 6.812 -11.204 1.00 77.25 121 GLY A O 1
ATOM 915 N N . ILE A 1 122 ? 4.830 8.780 -12.235 1.00 79.56 122 ILE A N 1
ATOM 916 C CA . ILE A 1 122 ? 5.967 9.152 -11.368 1.00 79.56 122 ILE A CA 1
ATOM 917 C C . ILE A 1 122 ? 5.500 9.293 -9.928 1.00 79.56 122 ILE A C 1
ATOM 919 O O . ILE A 1 122 ? 6.148 8.788 -9.014 1.00 79.56 122 ILE A O 1
ATOM 923 N N . LEU A 1 123 ? 4.392 10.000 -9.714 1.00 83.19 123 LEU A N 1
ATOM 924 C CA . LEU A 1 123 ? 3.884 10.278 -8.374 1.00 83.19 123 LEU A CA 1
ATOM 925 C C . LEU A 1 123 ? 3.463 8.993 -7.657 1.00 83.19 123 LEU A C 1
ATOM 927 O O . LEU A 1 123 ? 3.720 8.843 -6.462 1.00 83.19 123 LEU A O 1
ATOM 931 N N . GLY A 1 124 ? 2.901 8.033 -8.395 1.00 81.00 124 GLY A N 1
ATOM 932 C CA . GLY A 1 124 ? 2.636 6.693 -7.884 1.00 81.00 124 GLY A CA 1
ATOM 933 C C . GLY A 1 124 ? 3.909 5.924 -7.528 1.00 81.00 124 GLY A C 1
ATOM 934 O O . GLY A 1 124 ? 4.000 5.339 -6.452 1.00 81.00 124 GLY A O 1
ATOM 935 N N . LEU A 1 125 ? 4.924 5.970 -8.391 1.00 78.06 125 LEU A N 1
ATOM 936 C CA . LEU A 1 125 ? 6.189 5.257 -8.188 1.00 78.06 125 LEU A CA 1
ATOM 937 C C . LEU A 1 125 ? 7.091 5.891 -7.115 1.00 78.06 125 LEU A C 1
ATOM 939 O O . LEU A 1 125 ? 7.952 5.212 -6.563 1.00 78.06 125 LEU A O 1
ATOM 943 N N . THR A 1 126 ? 6.899 7.175 -6.812 1.00 84.50 126 THR A N 1
ATOM 944 C CA . THR A 1 126 ? 7.684 7.927 -5.823 1.00 84.50 126 THR A CA 1
ATOM 945 C C . THR A 1 126 ? 6.869 8.182 -4.566 1.00 84.50 126 THR A C 1
ATOM 947 O O . THR A 1 126 ? 6.996 7.441 -3.603 1.00 84.50 126 THR A O 1
ATOM 950 N N . VAL A 1 127 ? 6.002 9.193 -4.560 1.00 85.25 127 VAL A N 1
ATOM 951 C CA . VAL A 1 127 ? 5.288 9.656 -3.365 1.00 85.25 127 VAL A CA 1
ATOM 952 C C . VAL A 1 127 ? 4.398 8.564 -2.770 1.00 85.25 127 VAL A C 1
ATOM 954 O O . VAL A 1 127 ? 4.464 8.346 -1.562 1.00 85.25 127 VAL A O 1
ATOM 957 N N . LEU A 1 128 ? 3.606 7.846 -3.580 1.00 85.94 128 LEU A N 1
ATOM 958 C CA . LEU A 1 128 ? 2.760 6.765 -3.047 1.00 85.94 128 LEU A CA 1
ATOM 959 C C . LEU A 1 128 ? 3.593 5.568 -2.587 1.00 85.94 128 LEU A C 1
ATOM 961 O O . LEU A 1 128 ? 3.383 5.074 -1.481 1.00 85.94 128 LEU A O 1
ATOM 965 N N . ALA A 1 129 ? 4.553 5.122 -3.402 1.00 86.06 129 ALA A N 1
ATOM 966 C CA . ALA A 1 129 ? 5.404 3.986 -3.055 1.00 86.06 129 ALA A CA 1
ATOM 967 C C . ALA A 1 129 ? 6.253 4.259 -1.800 1.00 86.06 129 ALA A C 1
ATOM 969 O O . ALA A 1 129 ? 6.294 3.437 -0.885 1.00 86.06 129 ALA A O 1
ATOM 970 N N . TRP A 1 130 ? 6.890 5.430 -1.715 1.00 87.75 130 TRP A N 1
ATOM 971 C CA . TRP A 1 130 ? 7.654 5.852 -0.540 1.00 87.75 130 TRP A CA 1
ATOM 972 C C . TRP A 1 130 ? 6.743 6.032 0.659 1.00 87.75 130 TRP A C 1
ATOM 974 O O . TRP A 1 130 ? 7.068 5.525 1.724 1.00 87.75 130 TRP A O 1
ATOM 984 N N . GLY A 1 131 ? 5.592 6.690 0.497 1.00 86.75 131 GLY A N 1
ATOM 985 C CA . GLY A 1 131 ?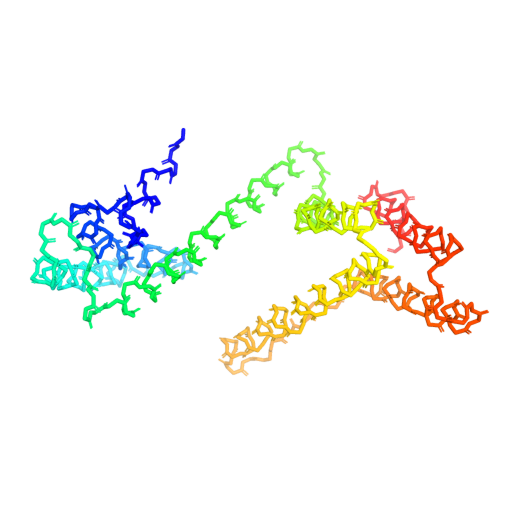 4.623 6.876 1.575 1.00 86.75 131 GLY A CA 1
ATOM 986 C C . GLY A 1 131 ? 4.183 5.553 2.199 1.00 86.75 131 GLY A C 1
ATOM 987 O O . GLY A 1 131 ? 4.122 5.447 3.422 1.00 86.75 131 GLY A O 1
ATOM 988 N N . ASN A 1 132 ? 3.964 4.526 1.374 1.00 87.50 132 ASN A N 1
ATOM 989 C CA . ASN A 1 132 ? 3.593 3.193 1.842 1.00 87.50 132 ASN A CA 1
ATOM 990 C C . ASN A 1 132 ? 4.720 2.486 2.616 1.00 87.50 132 ASN A C 1
ATOM 992 O O . ASN A 1 132 ? 4.438 1.743 3.547 1.00 87.50 132 ASN A O 1
ATOM 996 N N . SER A 1 133 ? 5.986 2.721 2.264 1.00 89.31 133 SER A N 1
ATOM 997 C CA . SER A 1 133 ? 7.131 1.997 2.842 1.00 89.31 133 SER A CA 1
ATOM 998 C C . SER A 1 133 ? 7.999 2.817 3.802 1.00 89.31 133 SER A C 1
ATOM 1000 O O . SER A 1 133 ? 8.926 2.267 4.394 1.00 89.31 133 SER A O 1
ATOM 1002 N N . VAL A 1 134 ? 7.734 4.113 4.006 1.00 89.62 134 VAL A N 1
ATOM 1003 C CA . VAL A 1 134 ? 8.564 4.963 4.881 1.00 89.62 134 VAL A CA 1
ATOM 1004 C C . VAL A 1 134 ? 8.422 4.572 6.353 1.00 89.62 134 VAL A C 1
ATOM 1006 O O . VAL A 1 134 ? 9.404 4.596 7.091 1.00 89.62 134 VAL A O 1
ATOM 1009 N N . GLY A 1 135 ? 7.218 4.174 6.780 1.00 88.31 135 GLY A N 1
ATOM 1010 C CA . GLY A 1 135 ? 6.973 3.690 8.140 1.00 88.31 135 GLY A CA 1
ATOM 1011 C C . GLY A 1 135 ? 7.742 2.401 8.415 1.00 88.31 135 GLY A C 1
ATOM 1012 O O . GLY A 1 135 ? 8.441 2.303 9.423 1.00 88.31 135 GLY A O 1
ATOM 1013 N N . ASP A 1 136 ? 7.695 1.468 7.461 1.00 90.44 136 ASP A N 1
ATOM 1014 C CA . ASP A 1 136 ? 8.469 0.228 7.507 1.00 90.44 136 ASP A CA 1
ATOM 1015 C C . ASP A 1 136 ? 9.972 0.511 7.510 1.00 90.44 136 ASP A C 1
ATOM 1017 O O . ASP A 1 136 ? 10.710 -0.094 8.284 1.00 90.44 136 ASP A O 1
ATOM 1021 N N . LEU A 1 137 ? 10.445 1.462 6.697 1.00 90.62 137 LEU A N 1
ATOM 1022 C CA . LEU A 1 137 ? 11.850 1.868 6.674 1.00 90.62 137 LEU A CA 1
ATOM 1023 C C . LEU A 1 137 ? 12.306 2.380 8.045 1.00 90.62 137 LEU A C 1
ATOM 1025 O O . LEU A 1 137 ? 13.346 1.950 8.538 1.00 90.62 137 LEU A O 1
ATOM 1029 N N . ILE A 1 138 ? 11.531 3.269 8.671 1.00 92.31 138 ILE A N 1
ATOM 1030 C CA . ILE A 1 138 ? 11.850 3.824 9.993 1.00 92.31 138 ILE A CA 1
ATOM 1031 C C . ILE A 1 138 ? 11.840 2.719 11.055 1.00 92.31 138 ILE A C 1
ATOM 1033 O O . ILE A 1 138 ? 12.766 2.647 11.863 1.00 92.31 138 ILE A O 1
ATOM 1037 N N . ALA A 1 139 ? 10.837 1.838 11.044 1.00 91.00 139 ALA A N 1
ATOM 1038 C CA . ALA A 1 139 ? 10.730 0.735 11.995 1.00 91.00 139 ALA A CA 1
ATOM 1039 C C . ALA A 1 139 ? 11.883 -0.270 11.842 1.00 91.00 139 ALA A C 1
ATOM 1041 O O . ALA A 1 139 ? 12.540 -0.612 12.824 1.00 91.00 139 ALA A O 1
ATOM 1042 N N . ASN A 1 140 ? 12.184 -0.693 10.613 1.00 91.69 140 ASN A N 1
ATOM 1043 C CA . ASN A 1 140 ? 13.280 -1.617 10.323 1.00 91.69 140 ASN A CA 1
ATOM 1044 C C . ASN A 1 140 ? 14.642 -0.995 10.645 1.00 91.69 140 ASN A C 1
ATOM 1046 O O . ASN A 1 140 ? 15.504 -1.674 11.200 1.00 91.69 140 ASN A O 1
ATOM 1050 N N . LEU A 1 141 ? 14.836 0.299 10.372 1.00 91.31 141 LEU A N 1
ATOM 1051 C CA . LEU A 1 141 ? 16.054 1.013 10.753 1.00 91.31 141 LEU A CA 1
ATOM 1052 C C . LEU A 1 141 ? 16.206 1.089 12.275 1.00 91.31 141 LEU A C 1
ATOM 1054 O O . LEU A 1 141 ? 17.278 0.788 12.798 1.00 91.31 141 LEU A O 1
ATOM 1058 N N . ALA A 1 142 ? 15.138 1.433 12.997 1.00 91.19 142 ALA A N 1
ATOM 1059 C CA . ALA A 1 142 ? 15.148 1.468 14.456 1.00 91.19 142 ALA A CA 1
ATOM 1060 C C . ALA A 1 142 ? 15.462 0.087 15.051 1.00 91.19 142 ALA A C 1
ATOM 1062 O O . ALA A 1 142 ? 16.275 -0.012 15.967 1.00 91.19 142 ALA A O 1
ATOM 1063 N N . MET A 1 143 ? 14.885 -0.981 14.494 1.00 90.50 143 MET A N 1
ATOM 1064 C CA . MET A 1 143 ? 15.176 -2.363 14.890 1.00 90.50 143 MET A CA 1
ATOM 1065 C C . MET A 1 143 ? 16.609 -2.784 14.554 1.00 90.50 143 MET A C 1
ATOM 1067 O O . MET A 1 143 ? 17.232 -3.496 15.336 1.00 90.50 143 MET A O 1
ATOM 1071 N N . ALA A 1 144 ? 17.166 -2.330 13.433 1.00 88.81 144 ALA A N 1
ATOM 1072 C CA . ALA A 1 144 ? 18.548 -2.624 13.065 1.00 88.81 144 ALA A CA 1
ATOM 1073 C C . ALA A 1 144 ? 19.569 -1.871 13.936 1.00 88.81 144 ALA A C 1
ATOM 1075 O O . ALA A 1 144 ? 20.632 -2.414 14.224 1.00 88.81 144 ALA A O 1
ATOM 1076 N N . MET A 1 145 ? 19.259 -0.637 14.353 1.00 88.19 145 MET A N 1
ATOM 1077 C CA . MET A 1 145 ? 20.155 0.200 15.163 1.00 88.19 145 MET A CA 1
ATOM 1078 C C . MET A 1 145 ? 20.063 -0.089 16.663 1.00 88.19 145 MET A C 1
ATOM 1080 O O . MET A 1 145 ? 21.084 -0.095 17.345 1.00 88.19 145 MET A O 1
ATOM 1084 N N . ASN A 1 146 ? 18.848 -0.304 17.172 1.00 86.75 146 ASN A N 1
ATOM 1085 C CA . ASN A 1 146 ? 18.569 -0.414 18.607 1.00 86.75 146 ASN A CA 1
ATOM 1086 C C . ASN A 1 146 ? 18.107 -1.814 19.025 1.00 86.75 146 ASN A C 1
ATOM 1088 O O . ASN A 1 146 ? 17.942 -2.075 20.218 1.00 86.75 146 ASN A O 1
ATOM 1092 N N . GLY A 1 147 ? 17.853 -2.710 18.071 1.00 74.44 147 GLY A N 1
ATOM 1093 C CA . GLY A 1 147 ? 17.520 -4.091 18.382 1.00 74.44 147 GLY A CA 1
ATOM 1094 C C . GLY A 1 147 ? 18.704 -4.809 19.023 1.00 74.44 147 GLY A C 1
ATOM 1095 O O . GLY A 1 147 ? 19.865 -4.466 18.813 1.00 74.44 147 GLY A O 1
ATOM 1096 N N . SER A 1 148 ? 18.397 -5.817 19.837 1.00 77.62 148 SER A N 1
ATOM 1097 C CA . SER A 1 148 ? 19.391 -6.704 20.451 1.00 77.62 148 SER A CA 1
ATOM 1098 C C . SER A 1 148 ? 20.154 -7.524 19.387 1.00 77.62 148 SER A C 1
ATOM 1100 O O . SER A 1 148 ? 20.105 -7.212 18.201 1.00 77.62 148 SER A O 1
ATOM 1102 N N . ARG A 1 149 ? 20.858 -8.597 19.782 1.00 72.06 149 ARG A N 1
ATOM 1103 C CA . ARG A 1 149 ? 21.729 -9.402 18.893 1.00 72.06 149 ARG A CA 1
ATOM 1104 C C . ARG A 1 149 ? 21.117 -9.795 17.530 1.00 72.06 149 ARG A C 1
ATOM 1106 O O . ARG A 1 149 ? 21.872 -9.870 16.566 1.00 72.06 149 ARG A O 1
ATOM 1113 N N . ASP A 1 150 ? 19.791 -9.935 17.435 1.00 82.69 150 ASP A N 1
ATOM 1114 C CA . ASP A 1 150 ? 19.084 -10.359 16.214 1.00 82.69 150 ASP A CA 1
ATOM 1115 C C . ASP A 1 150 ? 18.276 -9.237 15.522 1.00 82.69 150 ASP A C 1
ATOM 1117 O O . ASP A 1 150 ? 17.556 -9.484 14.553 1.00 82.69 150 ASP A O 1
ATOM 1121 N N . GLY A 1 151 ? 18.387 -7.984 15.981 1.00 86.31 151 GLY A N 1
ATOM 1122 C CA . GLY A 1 151 ? 17.586 -6.855 15.483 1.00 86.31 151 GLY A CA 1
ATOM 1123 C C . GLY A 1 151 ? 17.698 -6.630 13.972 1.00 86.31 151 GLY A C 1
ATOM 1124 O O . GLY A 1 151 ? 16.695 -6.415 13.292 1.00 86.31 151 GLY A O 1
ATOM 1125 N N . ALA A 1 152 ? 18.906 -6.771 13.422 1.00 85.56 152 ALA A N 1
ATOM 1126 C CA . ALA A 1 152 ? 19.152 -6.639 11.988 1.00 85.56 152 ALA A CA 1
ATOM 1127 C C . ALA A 1 152 ? 18.545 -7.790 11.161 1.00 85.56 152 ALA A C 1
ATOM 1129 O O . ALA A 1 152 ? 18.081 -7.570 10.042 1.00 85.56 152 ALA A O 1
ATOM 1130 N N . GLN A 1 153 ? 18.502 -9.009 11.710 1.00 85.50 153 GLN A N 1
ATOM 1131 C CA . GLN A 1 153 ? 17.860 -10.150 11.053 1.00 85.50 153 GLN A CA 1
ATOM 1132 C C . GLN A 1 153 ? 16.339 -9.973 11.021 1.00 85.50 153 GLN A C 1
ATOM 1134 O O . GLN A 1 153 ? 15.715 -10.203 9.983 1.00 85.50 153 GLN A O 1
ATOM 1139 N N . ILE A 1 154 ? 15.753 -9.500 12.125 1.00 89.75 154 ILE A N 1
ATOM 1140 C CA . ILE A 1 154 ? 14.325 -9.170 12.203 1.00 89.75 154 ILE A CA 1
ATOM 1141 C C . ILE A 1 154 ? 13.986 -8.071 11.188 1.00 89.75 154 ILE A C 1
ATOM 1143 O O . ILE A 1 154 ? 13.051 -8.238 10.405 1.00 89.75 154 ILE A O 1
ATOM 1147 N N . ALA A 1 155 ? 14.785 -7.004 11.122 1.00 90.31 155 ALA A N 1
ATOM 1148 C CA . ALA A 1 155 ? 14.598 -5.921 10.158 1.00 90.31 155 ALA A CA 1
ATOM 1149 C C . ALA A 1 155 ? 14.643 -6.413 8.699 1.00 90.31 155 ALA A C 1
ATOM 1151 O O . ALA A 1 155 ? 13.773 -6.065 7.902 1.00 90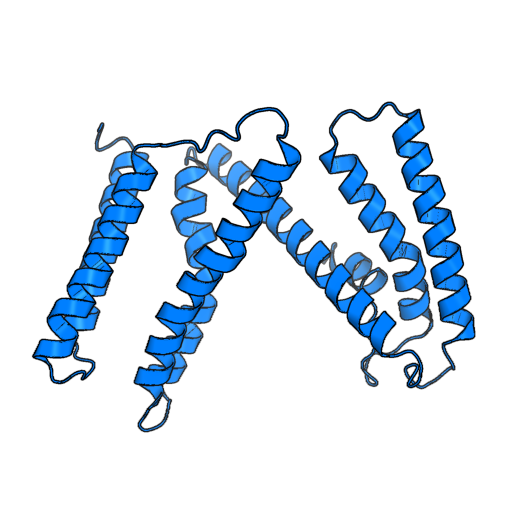.31 155 ALA A O 1
ATOM 1152 N N . ILE A 1 156 ? 15.604 -7.276 8.342 1.00 88.81 156 ILE A N 1
ATOM 1153 C CA . ILE A 1 156 ? 15.647 -7.877 6.998 1.00 88.81 156 ILE A CA 1
ATOM 1154 C C . ILE A 1 156 ? 14.415 -8.734 6.728 1.00 88.81 156 ILE A C 1
ATOM 1156 O O . ILE A 1 156 ? 13.838 -8.632 5.646 1.00 88.81 156 ILE A O 1
ATOM 1160 N N . SER A 1 157 ? 13.990 -9.553 7.692 1.00 88.94 157 SER A N 1
ATOM 1161 C CA . SER A 1 157 ? 12.800 -10.385 7.511 1.00 88.94 157 SER A CA 1
ATOM 1162 C C . SER A 1 157 ? 11.556 -9.535 7.228 1.00 88.94 157 SER A C 1
ATOM 1164 O O . SER A 1 157 ? 10.806 -9.857 6.309 1.00 88.94 157 SER A O 1
ATOM 1166 N N . GLY A 1 158 ? 11.401 -8.398 7.919 1.00 89.56 158 GLY A N 1
ATOM 1167 C CA . GLY A 1 158 ? 10.328 -7.431 7.681 1.00 89.56 158 GLY A CA 1
ATOM 1168 C C . GLY A 1 158 ? 10.402 -6.788 6.295 1.00 89.56 158 GLY A C 1
ATOM 1169 O O . GLY A 1 158 ? 9.402 -6.771 5.575 1.00 89.56 158 GLY A O 1
ATOM 1170 N N . CYS A 1 159 ? 11.592 -6.336 5.880 1.00 88.88 159 CYS A N 1
ATOM 1171 C CA . CYS A 1 159 ? 11.820 -5.722 4.566 1.00 88.88 159 CYS A CA 1
ATOM 1172 C C . CYS A 1 159 ? 11.459 -6.632 3.382 1.00 88.88 159 CYS A C 1
ATOM 1174 O O . CYS A 1 159 ? 11.081 -6.118 2.334 1.00 88.88 159 CYS A O 1
ATOM 1176 N N . TYR A 1 160 ? 11.575 -7.957 3.520 1.00 89.31 160 TYR A N 1
ATOM 1177 C CA . TYR A 1 160 ? 11.170 -8.900 2.470 1.00 89.31 160 TYR A CA 1
ATOM 1178 C C . TYR A 1 160 ? 9.724 -9.375 2.631 1.00 89.31 160 TYR A C 1
ATOM 1180 O O . TYR A 1 160 ? 8.984 -9.425 1.648 1.00 89.31 160 TYR A O 1
ATOM 1188 N N . ALA A 1 161 ? 9.296 -9.705 3.852 1.00 90.06 161 ALA A N 1
ATOM 1189 C CA . ALA A 1 161 ? 7.963 -10.247 4.099 1.00 90.06 161 ALA A CA 1
ATOM 1190 C C . ALA A 1 161 ? 6.852 -9.262 3.709 1.00 90.06 161 ALA A C 1
ATOM 1192 O O . ALA A 1 161 ? 5.867 -9.681 3.103 1.00 90.06 161 ALA A O 1
ATOM 1193 N N . GLY A 1 162 ? 7.025 -7.966 3.995 1.00 88.75 162 GLY A N 1
ATOM 1194 C CA . GLY A 1 162 ? 6.041 -6.927 3.672 1.00 88.75 162 GLY A CA 1
ATOM 1195 C C . GLY A 1 162 ? 5.740 -6.832 2.169 1.00 88.75 162 GLY A C 1
ATOM 1196 O O . GLY A 1 162 ? 4.597 -7.064 1.766 1.00 88.75 162 GLY A O 1
ATOM 1197 N N . PRO A 1 163 ? 6.740 -6.558 1.309 1.00 89.38 163 PRO A N 1
ATOM 1198 C CA . PRO A 1 163 ? 6.548 -6.512 -0.141 1.00 89.38 163 PRO A CA 1
ATOM 1199 C C . PRO A 1 163 ? 6.056 -7.831 -0.750 1.00 89.38 163 PRO A C 1
ATOM 1201 O O . PRO A 1 163 ? 5.209 -7.803 -1.646 1.00 89.38 163 PRO A O 1
ATOM 1204 N N . ILE A 1 164 ? 6.529 -8.985 -0.257 1.00 91.38 164 ILE A N 1
ATOM 1205 C CA . ILE A 1 164 ? 6.045 -10.303 -0.706 1.00 91.38 164 ILE A CA 1
ATOM 1206 C C . ILE A 1 164 ? 4.554 -10.453 -0.394 1.00 91.38 164 ILE A C 1
ATOM 1208 O O . ILE A 1 164 ? 3.774 -10.809 -1.277 1.00 91.38 164 ILE A O 1
ATOM 1212 N N . PHE A 1 165 ? 4.141 -10.136 0.835 1.00 91.19 165 PHE A N 1
ATOM 1213 C CA . PHE A 1 165 ? 2.740 -10.197 1.239 1.00 91.19 165 PHE A CA 1
ATOM 1214 C C . PHE A 1 165 ? 1.876 -9.225 0.428 1.00 91.19 165 PHE A C 1
ATOM 1216 O O . PHE A 1 165 ? 0.834 -9.626 -0.082 1.00 91.19 165 PHE A O 1
ATOM 1223 N N . ASN A 1 166 ? 2.318 -7.979 0.236 1.00 90.12 166 ASN A N 1
ATOM 1224 C CA . ASN A 1 166 ? 1.580 -6.994 -0.558 1.00 90.12 166 ASN A CA 1
ATOM 1225 C C . ASN A 1 166 ? 1.417 -7.440 -2.023 1.00 90.12 166 ASN A C 1
ATOM 1227 O O . ASN A 1 166 ? 0.349 -7.300 -2.613 1.00 90.12 166 ASN A O 1
ATOM 1231 N N . THR A 1 167 ? 2.449 -8.051 -2.604 1.00 89.56 167 THR A N 1
ATOM 1232 C CA . THR A 1 167 ? 2.386 -8.551 -3.984 1.00 89.56 167 THR A CA 1
ATOM 1233 C C . THR A 1 167 ? 1.464 -9.768 -4.097 1.00 89.56 167 THR A C 1
ATOM 1235 O O . THR A 1 167 ? 0.600 -9.819 -4.967 1.00 89.56 167 THR A O 1
ATOM 1238 N N . LEU A 1 168 ? 1.599 -10.753 -3.208 1.00 91.25 168 LEU A N 1
ATOM 1239 C CA . LEU A 1 168 ? 0.803 -11.982 -3.282 1.00 91.25 168 LEU A CA 1
ATOM 1240 C C . LEU A 1 168 ? -0.653 -11.754 -2.872 1.00 91.25 168 LEU A C 1
ATOM 1242 O O . LEU A 1 168 ? -1.566 -12.123 -3.606 1.00 91.25 168 LEU A O 1
ATOM 1246 N N . ALA A 1 169 ? -0.877 -11.147 -1.708 1.00 91.88 169 ALA A N 1
ATOM 1247 C CA . ALA A 1 169 ? -2.216 -10.929 -1.179 1.00 91.88 169 ALA A CA 1
ATOM 1248 C C . ALA A 1 169 ? -2.868 -9.687 -1.794 1.00 91.88 169 ALA A C 1
ATOM 1250 O O . ALA A 1 169 ? -4.003 -9.769 -2.244 1.00 91.88 169 ALA A O 1
ATOM 1251 N N . GLY A 1 170 ? -2.165 -8.554 -1.848 1.00 89.94 170 GLY A N 1
ATOM 1252 C CA . GLY A 1 170 ? -2.712 -7.297 -2.367 1.00 89.94 170 GLY A CA 1
ATOM 1253 C C . GLY A 1 170 ? -2.942 -7.346 -3.875 1.00 89.94 170 GLY A C 1
ATOM 1254 O O . GLY A 1 170 ? -4.088 -7.314 -4.330 1.00 89.94 170 GLY A O 1
ATOM 1255 N N . LEU A 1 171 ? -1.868 -7.461 -4.662 1.00 90.12 171 LEU A N 1
ATOM 1256 C CA . LEU A 1 171 ? -1.974 -7.507 -6.125 1.00 90.12 171 LEU A CA 1
ATOM 1257 C C . LEU A 1 171 ? -2.666 -8.794 -6.601 1.00 90.12 171 LEU A C 1
ATOM 1259 O O . LEU A 1 171 ? -3.575 -8.716 -7.425 1.00 90.12 171 LEU A O 1
ATOM 1263 N N . GLY A 1 172 ? -2.310 -9.961 -6.055 1.00 91.38 172 GLY A N 1
ATOM 1264 C CA . GLY A 1 172 ? -2.916 -11.238 -6.452 1.00 91.38 172 GLY A CA 1
ATOM 1265 C C . GLY A 1 172 ? -4.432 -11.292 -6.238 1.00 91.38 172 GLY A C 1
ATOM 1266 O O . GLY A 1 172 ? -5.166 -11.619 -7.172 1.00 91.38 172 GLY A O 1
ATOM 1267 N N . LEU A 1 173 ? -4.934 -10.904 -5.057 1.00 91.50 173 LEU A N 1
ATOM 1268 C CA . LEU A 1 173 ? -6.381 -10.864 -4.810 1.00 91.50 173 LEU A CA 1
ATOM 1269 C C . LEU A 1 173 ? -7.073 -9.814 -5.687 1.00 91.50 173 LEU A C 1
ATOM 1271 O O . LEU A 1 173 ? -8.154 -10.075 -6.210 1.00 91.50 173 LEU A O 1
ATOM 1275 N N . SER A 1 174 ? -6.440 -8.657 -5.898 1.00 89.81 174 SER A N 1
ATOM 1276 C CA . SER A 1 174 ? -6.980 -7.602 -6.767 1.00 89.81 174 SER A CA 1
ATOM 1277 C C . SER A 1 174 ? -7.128 -8.066 -8.217 1.00 89.81 174 SER A C 1
ATOM 1279 O O . SER A 1 174 ? -8.134 -7.754 -8.854 1.00 89.81 174 SER A O 1
ATOM 1281 N N . LEU A 1 175 ? -6.175 -8.852 -8.730 1.00 90.56 175 LEU A N 1
ATOM 1282 C CA . LEU A 1 175 ? -6.249 -9.449 -10.067 1.00 90.56 175 LEU A CA 1
ATOM 1283 C C . LEU A 1 175 ? -7.350 -10.510 -10.151 1.00 90.56 175 LEU A C 1
ATOM 1285 O O . LEU A 1 175 ? -8.109 -10.513 -11.117 1.00 90.56 175 LEU A O 1
ATOM 1289 N N . VAL A 1 176 ? -7.493 -11.363 -9.131 1.00 91.56 176 VAL A N 1
ATOM 1290 C CA . VAL A 1 176 ? -8.578 -12.361 -9.070 1.00 91.56 176 VAL A CA 1
ATOM 1291 C C . VAL A 1 176 ? -9.947 -11.682 -9.072 1.00 91.56 176 VAL A C 1
ATOM 1293 O O . VAL A 1 176 ? -10.823 -12.073 -9.841 1.00 91.56 176 VAL A O 1
ATOM 1296 N N . VAL A 1 177 ? -10.130 -10.645 -8.252 1.00 89.75 177 VAL A N 1
ATOM 1297 C CA . VAL A 1 177 ? -11.385 -9.882 -8.198 1.00 89.75 177 VAL A CA 1
ATOM 1298 C C . VAL A 1 177 ? -11.647 -9.177 -9.530 1.00 89.75 177 VAL A C 1
ATOM 1300 O O . VAL A 1 177 ? -12.754 -9.282 -10.048 1.00 89.75 177 VAL A O 1
ATOM 1303 N N . SER A 1 178 ? -10.640 -8.532 -10.123 1.00 88.19 178 SER A N 1
ATOM 1304 C CA . SER A 1 178 ? -10.774 -7.842 -11.417 1.00 88.19 178 SER A CA 1
ATOM 1305 C C . SER A 1 178 ? -11.127 -8.799 -12.559 1.00 88.19 178 SER A C 1
ATOM 1307 O O . SER A 1 178 ? -11.995 -8.501 -13.383 1.00 88.19 178 SER A O 1
ATOM 1309 N N . ALA A 1 179 ? -10.511 -9.983 -12.588 1.00 89.31 179 ALA A N 1
ATOM 1310 C CA . ALA A 1 179 ? -10.837 -11.029 -13.552 1.00 89.31 179 ALA A CA 1
ATOM 1311 C C . ALA A 1 179 ? -12.258 -11.571 -13.341 1.00 89.31 179 ALA A C 1
ATOM 1313 O O . ALA A 1 179 ? -12.979 -11.825 -14.304 1.00 89.31 179 ALA A O 1
ATOM 1314 N N . TRP A 1 180 ? -12.692 -11.702 -12.084 1.00 89.44 180 TRP A N 1
ATOM 1315 C CA . TRP A 1 180 ? -14.047 -12.137 -11.759 1.00 89.44 180 TRP A CA 1
ATOM 1316 C C . TRP A 1 180 ? -15.108 -11.126 -12.203 1.00 89.44 180 TRP A C 1
ATOM 1318 O O . TRP A 1 180 ? -16.137 -11.523 -12.747 1.00 89.44 180 TRP A O 1
ATOM 1328 N N . THR A 1 181 ? -14.868 -9.827 -12.005 1.00 86.62 181 THR A N 1
ATOM 1329 C CA . THR A 1 181 ? -15.822 -8.771 -12.385 1.00 86.62 181 THR A CA 1
ATOM 1330 C C . THR A 1 181 ? -15.867 -8.502 -13.884 1.00 86.62 181 THR A C 1
ATOM 1332 O O . THR A 1 181 ? -16.877 -7.997 -14.359 1.00 86.62 181 THR A O 1
ATOM 1335 N N . SER A 1 182 ? -14.805 -8.834 -14.623 1.00 86.50 182 SER A N 1
ATOM 1336 C CA . SER A 1 182 ? -14.728 -8.620 -16.079 1.00 86.50 182 SER A CA 1
ATOM 1337 C C . SER A 1 182 ? -15.394 -9.736 -16.895 1.00 86.50 182 SER A C 1
ATOM 1339 O O . SER A 1 182 ? -15.561 -9.604 -18.102 1.00 86.50 182 SER A O 1
ATOM 1341 N N . ARG A 1 183 ? -15.823 -10.827 -16.247 1.00 81.06 183 ARG A N 1
ATOM 1342 C CA . ARG A 1 183 ? -16.441 -11.986 -16.904 1.00 81.06 183 ARG A CA 1
ATOM 1343 C C . ARG A 1 183 ? -17.710 -11.582 -17.685 1.00 81.06 183 ARG A C 1
ATOM 1345 O O . ARG A 1 183 ? -18.568 -10.913 -17.107 1.00 81.06 183 ARG A O 1
ATOM 1352 N N . PRO A 1 184 ? -17.902 -12.042 -18.941 1.00 82.38 184 PRO A N 1
ATOM 1353 C CA . PRO A 1 184 ? -17.156 -13.087 -19.656 1.00 82.38 184 PRO A CA 1
ATOM 1354 C C . PRO A 1 184 ? -15.899 -12.622 -20.403 1.00 82.38 184 PRO A C 1
ATOM 1356 O O . PRO A 1 184 ? -15.173 -13.479 -20.903 1.00 82.38 184 PRO A O 1
ATOM 1359 N N . GLU A 1 185 ? -15.635 -11.320 -20.470 1.00 85.62 185 GLU A N 1
ATOM 1360 C CA . GLU A 1 185 ? -14.501 -10.784 -21.219 1.00 85.62 185 GLU A CA 1
ATOM 1361 C C . GLU A 1 185 ? -13.162 -11.081 -20.514 1.00 85.62 185 GLU A C 1
ATOM 1363 O O . GLU A 1 185 ? -13.086 -11.065 -19.276 1.00 85.62 185 GLU A O 1
ATOM 1368 N N . PRO A 1 186 ? -12.083 -11.361 -21.269 1.00 82.25 186 PRO A N 1
ATOM 1369 C CA . PRO A 1 186 ? -10.746 -11.479 -20.705 1.00 82.25 186 PRO A CA 1
ATOM 1370 C C . PRO A 1 186 ? -10.302 -10.164 -20.055 1.00 82.25 186 PRO A C 1
ATOM 1372 O O . PRO A 1 186 ? -10.396 -9.095 -20.652 1.00 82.25 186 PRO A O 1
ATOM 1375 N N . PHE A 1 187 ? -9.768 -10.239 -18.835 1.00 84.25 187 PHE A N 1
ATOM 1376 C CA . PHE A 1 187 ? -9.116 -9.092 -18.207 1.00 84.25 187 PHE A CA 1
ATOM 1377 C C . PHE A 1 187 ? -7.716 -8.906 -18.805 1.00 84.25 187 PHE A C 1
ATOM 1379 O O . PHE A 1 187 ? -6.807 -9.693 -18.527 1.00 84.25 187 PHE A O 1
ATOM 1386 N N . GLU A 1 188 ? -7.542 -7.879 -19.636 1.00 84.06 188 GLU A N 1
ATOM 1387 C CA . GLU A 1 188 ? -6.247 -7.546 -20.228 1.00 84.06 188 GLU A CA 1
ATOM 1388 C C . GLU A 1 188 ? -5.345 -6.841 -19.210 1.00 84.06 188 GLU A C 1
ATOM 1390 O O . GLU A 1 188 ? -5.672 -5.781 -18.673 1.00 84.06 188 GLU A O 1
ATOM 1395 N N . ILE A 1 189 ? -4.177 -7.428 -18.946 1.00 81.25 189 ILE A N 1
ATOM 1396 C CA . ILE A 1 189 ? -3.161 -6.806 -18.098 1.00 81.25 189 ILE A CA 1
ATOM 1397 C C . ILE A 1 189 ? -2.361 -5.836 -18.975 1.00 81.25 189 ILE A C 1
ATOM 1399 O O . ILE A 1 189 ? -1.737 -6.285 -19.939 1.00 81.25 189 ILE A O 1
ATOM 1403 N N . PRO A 1 190 ? -2.328 -4.529 -18.662 1.00 77.56 190 PRO A N 1
ATOM 1404 C CA . PRO A 1 190 ? -1.573 -3.568 -19.451 1.00 77.56 190 PRO A CA 1
ATOM 1405 C C . PRO A 1 190 ? -0.072 -3.835 -19.298 1.00 77.56 190 PRO A C 1
ATOM 1407 O O . PRO A 1 190 ? 0.542 -3.518 -18.277 1.00 77.56 190 PRO A O 1
ATOM 1410 N N . VAL A 1 191 ? 0.532 -4.430 -20.325 1.00 77.94 191 VAL A N 1
ATOM 1411 C CA . VAL A 1 191 ? 1.971 -4.695 -20.370 1.00 77.94 191 VAL A CA 1
ATOM 1412 C C . VAL A 1 191 ? 2.676 -3.468 -20.938 1.00 77.94 191 VAL A C 1
ATOM 1414 O O . VAL A 1 191 ? 2.870 -3.337 -22.143 1.00 77.94 191 VAL A O 1
ATOM 1417 N N . VAL A 1 192 ? 3.048 -2.542 -20.057 1.00 82.69 192 VAL A N 1
ATOM 1418 C CA . VAL A 1 192 ? 3.859 -1.375 -20.430 1.00 82.69 192 VAL A CA 1
ATOM 1419 C C . VAL A 1 192 ? 5.353 -1.681 -20.254 1.00 82.69 192 VAL A C 1
ATOM 1421 O O . VAL A 1 192 ? 5.706 -2.403 -19.316 1.00 82.69 192 VAL A O 1
ATOM 1424 N N . PRO A 1 193 ? 6.258 -1.101 -21.073 1.00 82.19 193 PRO A N 1
ATOM 1425 C CA . PRO A 1 193 ? 7.711 -1.252 -20.907 1.00 82.19 193 PRO A CA 1
ATOM 1426 C C . PRO A 1 193 ? 8.178 -0.974 -19.475 1.00 82.19 193 PRO A C 1
ATOM 1428 O O . PRO A 1 193 ? 9.063 -1.650 -18.947 1.00 82.19 193 PRO A O 1
ATOM 1431 N N . ALA A 1 194 ? 7.488 -0.054 -18.794 1.00 81.81 194 ALA A N 1
ATOM 1432 C CA . ALA A 1 194 ? 7.782 0.287 -17.419 1.00 81.81 194 ALA A CA 1
ATOM 1433 C C . ALA A 1 194 ? 7.670 -0.906 -16.436 1.00 81.81 194 ALA A C 1
ATOM 1435 O O . ALA A 1 194 ? 8.414 -1.000 -15.458 1.00 81.81 194 ALA A O 1
ATOM 1436 N N . VAL A 1 195 ? 6.781 -1.867 -16.690 1.00 84.50 195 VAL A N 1
ATOM 1437 C CA . VAL A 1 195 ? 6.649 -3.061 -15.839 1.00 84.50 195 VAL A CA 1
ATOM 1438 C C . VAL A 1 195 ? 7.908 -3.922 -15.926 1.00 84.50 195 VAL A C 1
ATOM 1440 O O . VAL A 1 195 ? 8.412 -4.375 -14.898 1.00 84.50 195 VAL A O 1
ATOM 1443 N N . PHE A 1 196 ? 8.468 -4.095 -17.126 1.00 87.44 196 PHE A N 1
ATOM 1444 C CA . PHE A 1 196 ? 9.654 -4.926 -17.324 1.00 87.44 196 PHE A CA 1
ATOM 1445 C C . PHE A 1 196 ? 10.889 -4.366 -16.632 1.00 87.44 196 PHE A C 1
ATOM 1447 O O . PHE A 1 196 ? 11.621 -5.138 -16.020 1.00 87.44 196 PHE A O 1
ATOM 1454 N N . GLU A 1 197 ? 11.122 -3.051 -16.663 1.00 87.31 197 GLU A N 1
ATOM 1455 C CA . GLU A 1 197 ? 12.304 -2.519 -15.970 1.00 87.31 197 GLU A CA 1
ATOM 1456 C C . GLU A 1 197 ? 12.112 -2.563 -14.448 1.00 87.31 197 GLU A C 1
ATOM 1458 O O . GLU A 1 197 ? 13.059 -2.891 -13.743 1.00 87.31 197 GLU A O 1
ATOM 1463 N N . ILE A 1 198 ? 10.894 -2.342 -13.921 1.00 88.88 198 ILE A N 1
ATOM 1464 C CA . ILE A 1 198 ? 10.625 -2.522 -12.477 1.00 88.88 198 ILE A CA 1
ATOM 1465 C C . ILE A 1 198 ? 10.943 -3.964 -12.059 1.00 88.88 198 ILE A C 1
ATOM 1467 O O . ILE A 1 198 ? 11.675 -4.182 -11.092 1.00 88.88 198 ILE A O 1
ATOM 1471 N N . LEU A 1 199 ? 10.448 -4.949 -12.815 1.00 90.06 199 LEU A N 1
ATOM 1472 C CA . LEU A 1 199 ? 10.743 -6.363 -12.578 1.00 90.06 199 LEU A CA 1
ATOM 1473 C C . LEU A 1 199 ? 12.239 -6.668 -12.722 1.00 90.06 199 LEU A C 1
ATOM 1475 O O . LEU A 1 199 ? 12.791 -7.391 -11.897 1.00 90.06 199 LEU A O 1
ATOM 1479 N N . GLY A 1 200 ? 12.908 -6.094 -13.721 1.00 93.25 200 GLY A N 1
ATOM 1480 C CA . GLY A 1 200 ? 14.339 -6.266 -13.959 1.00 93.25 200 GLY A CA 1
ATOM 1481 C C . GLY A 1 200 ? 15.191 -5.782 -12.786 1.00 93.25 200 GLY A C 1
ATOM 1482 O O . GLY A 1 200 ? 16.047 -6.523 -12.306 1.00 93.25 200 GLY A O 1
ATOM 1483 N N . PHE A 1 201 ? 14.919 -4.584 -12.263 1.00 93.06 201 PHE A N 1
ATOM 1484 C CA . PHE A 1 201 ? 15.617 -4.050 -11.089 1.00 93.06 201 PHE A CA 1
ATOM 1485 C C . PHE A 1 201 ? 15.290 -4.823 -9.807 1.00 93.06 201 PHE A C 1
ATOM 1487 O O . PHE A 1 201 ? 16.189 -5.069 -9.000 1.00 93.06 201 PHE A O 1
ATOM 1494 N N . MET A 1 202 ? 14.042 -5.272 -9.636 1.00 91.75 202 MET A N 1
ATOM 1495 C CA . MET A 1 202 ? 13.644 -6.128 -8.514 1.00 91.75 202 MET A CA 1
ATOM 1496 C C . MET A 1 202 ? 14.397 -7.467 -8.531 1.00 91.75 202 MET A C 1
ATOM 1498 O O . MET A 1 202 ? 14.980 -7.865 -7.521 1.00 91.75 202 MET A O 1
ATOM 1502 N N . ILE A 1 203 ? 14.435 -8.143 -9.685 1.00 93.75 203 ILE A N 1
ATOM 1503 C CA . ILE A 1 203 ? 15.178 -9.397 -9.873 1.00 93.75 203 ILE A CA 1
ATOM 1504 C C . ILE A 1 203 ? 16.677 -9.152 -9.684 1.00 93.75 203 ILE A C 1
ATOM 1506 O O . ILE A 1 203 ? 17.332 -9.928 -8.996 1.00 93.75 203 ILE A O 1
ATOM 1510 N N . GLY A 1 204 ? 17.219 -8.059 -10.224 1.00 94.62 204 GLY A N 1
ATOM 1511 C CA . GLY A 1 204 ? 18.621 -7.678 -10.048 1.00 94.62 204 GLY A CA 1
ATOM 1512 C C . GLY A 1 204 ? 19.006 -7.502 -8.577 1.00 94.62 204 GLY A C 1
ATOM 1513 O O . GLY A 1 204 ? 20.023 -8.040 -8.141 1.00 94.62 204 GLY A O 1
ATOM 1514 N N . GLY A 1 205 ? 18.168 -6.824 -7.787 1.00 94.00 205 GLY A N 1
ATOM 1515 C CA . GLY A 1 205 ? 18.352 -6.691 -6.338 1.00 94.00 205 GLY A CA 1
ATOM 1516 C C . GLY A 1 205 ? 18.302 -8.033 -5.606 1.00 94.00 205 GLY A C 1
ATOM 1517 O O . GLY A 1 205 ? 19.145 -8.305 -4.748 1.00 94.00 205 GLY A O 1
ATOM 1518 N N . LEU A 1 206 ? 17.366 -8.909 -5.982 1.00 92.62 206 LEU A N 1
ATOM 1519 C CA . LEU A 1 206 ? 17.241 -10.239 -5.385 1.00 92.62 206 LEU A CA 1
ATOM 1520 C C . LEU A 1 206 ? 18.437 -11.138 -5.726 1.00 92.62 206 LEU A C 1
ATOM 1522 O O . LEU A 1 206 ? 18.969 -11.811 -4.847 1.00 92.62 206 LEU A O 1
ATOM 1526 N N . LEU A 1 207 ? 18.900 -11.112 -6.978 1.00 94.44 207 LEU A N 1
ATOM 1527 C CA . LEU A 1 207 ? 20.098 -11.827 -7.418 1.00 94.44 207 LEU A CA 1
ATOM 1528 C C . LEU A 1 207 ? 21.346 -11.302 -6.709 1.00 94.44 207 LEU A C 1
ATOM 1530 O O . LEU A 1 207 ? 22.168 -12.097 -6.260 1.00 94.44 207 LEU A O 1
ATOM 1534 N N . TRP A 1 208 ? 21.477 -9.983 -6.548 1.00 94.25 208 TRP A N 1
ATOM 1535 C CA . TRP A 1 208 ? 22.564 -9.391 -5.771 1.00 94.25 208 TRP A CA 1
ATOM 1536 C C . TRP A 1 208 ? 22.576 -9.918 -4.333 1.00 94.25 208 TRP A C 1
ATOM 1538 O O . TRP A 1 208 ? 23.609 -10.393 -3.854 1.00 94.25 208 TRP A O 1
ATOM 1548 N N . ALA A 1 209 ? 21.421 -9.914 -3.663 1.00 91.50 209 ALA A N 1
ATOM 1549 C CA . ALA A 1 209 ? 21.295 -10.460 -2.317 1.00 91.50 209 ALA A CA 1
ATOM 1550 C C . ALA A 1 209 ? 21.636 -11.958 -2.267 1.00 91.50 209 ALA A C 1
ATOM 1552 O O . ALA A 1 209 ? 22.433 -12.374 -1.425 1.00 91.50 209 ALA A O 1
ATOM 1553 N N . LEU A 1 210 ? 21.111 -12.748 -3.208 1.00 91.62 210 LEU A N 1
ATOM 1554 C CA . LEU A 1 210 ? 21.349 -14.190 -3.315 1.00 91.62 210 LEU A CA 1
ATOM 1555 C C . LEU A 1 210 ? 22.818 -14.536 -3.592 1.00 91.62 210 LEU A C 1
ATOM 1557 O O . LEU A 1 210 ? 23.282 -15.594 -3.182 1.00 91.62 210 LEU A O 1
ATOM 1561 N N . LEU A 1 211 ? 23.568 -13.668 -4.271 1.00 92.06 211 LEU A N 1
ATOM 1562 C CA . LEU A 1 211 ? 24.984 -13.887 -4.570 1.00 92.06 211 LEU A CA 1
ATOM 1563 C C . LEU A 1 211 ? 25.907 -13.459 -3.425 1.00 92.06 211 LEU A C 1
ATOM 1565 O O . LEU A 1 211 ? 26.931 -14.110 -3.199 1.00 92.06 211 LEU A O 1
ATOM 1569 N N . ILE A 1 212 ? 25.591 -12.362 -2.736 1.00 91.69 212 ILE A N 1
ATOM 1570 C CA . ILE A 1 212 ? 26.457 -11.792 -1.695 1.00 91.69 212 ILE A CA 1
ATOM 1571 C C . ILE A 1 212 ? 26.248 -12.479 -0.345 1.00 91.69 212 ILE A C 1
ATOM 1573 O O . ILE A 1 212 ? 27.234 -12.741 0.342 1.00 91.69 212 ILE A O 1
ATOM 1577 N N . LEU A 1 213 ? 25.007 -12.818 0.025 1.00 89.31 213 LEU A N 1
ATOM 1578 C CA . LEU A 1 213 ? 24.707 -13.431 1.325 1.00 89.31 213 LEU A CA 1
ATOM 1579 C C . LEU A 1 213 ? 25.436 -14.773 1.540 1.00 89.31 213 LEU A C 1
ATOM 1581 O O . LEU A 1 213 ? 26.129 -14.895 2.552 1.00 89.31 213 LEU A O 1
ATOM 1585 N N . PRO A 1 214 ? 25.400 -15.751 0.610 1.00 89.75 214 PRO A N 1
ATOM 1586 C CA . PRO A 1 214 ? 26.118 -17.014 0.793 1.00 89.75 214 PRO A CA 1
ATOM 1587 C C . PRO A 1 214 ? 27.639 -16.842 0.799 1.00 89.75 214 PRO A C 1
ATOM 1589 O O . PRO A 1 214 ? 28.333 -17.553 1.513 1.00 89.75 214 PRO A O 1
ATOM 1592 N N . ARG A 1 215 ? 28.170 -15.867 0.045 1.00 90.44 215 ARG A N 1
ATOM 1593 C CA . ARG A 1 215 ? 29.613 -15.559 0.016 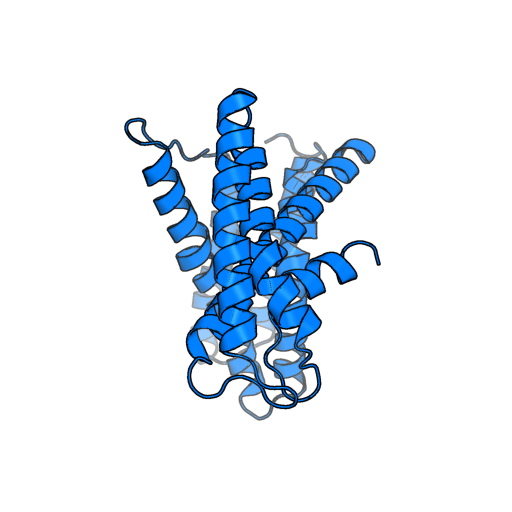1.00 90.44 215 ARG A CA 1
ATOM 1594 C C . ARG A 1 215 ? 30.133 -14.925 1.306 1.00 90.44 215 ARG A C 1
ATOM 1596 O O . ARG A 1 215 ? 31.342 -14.819 1.482 1.00 90.44 215 ARG A O 1
ATOM 1603 N N . LYS A 1 216 ? 29.236 -14.454 2.169 1.00 87.12 216 LYS A N 1
ATOM 1604 C CA . LYS A 1 216 ? 29.538 -13.780 3.436 1.00 87.12 216 LYS A CA 1
ATOM 1605 C C . LYS A 1 216 ? 29.018 -14.580 4.635 1.00 87.12 216 LYS A C 1
ATOM 1607 O O . LYS A 1 216 ? 28.700 -13.992 5.664 1.00 87.12 216 LYS A O 1
ATOM 1612 N N . ASP A 1 217 ? 28.893 -15.901 4.493 1.00 86.06 217 ASP A N 1
ATOM 1613 C CA . ASP A 1 217 ? 28.410 -16.821 5.535 1.00 86.06 217 ASP A CA 1
ATOM 1614 C C . ASP A 1 217 ? 27.036 -16.431 6.110 1.00 86.06 217 ASP A C 1
ATOM 1616 O O . ASP A 1 217 ? 26.798 -16.521 7.314 1.00 86.06 217 ASP A O 1
ATOM 1620 N N . MET A 1 218 ? 26.130 -15.941 5.252 1.00 83.88 218 MET A N 1
ATOM 1621 C CA . MET A 1 218 ? 24.799 -15.432 5.624 1.00 83.88 218 MET A CA 1
ATOM 1622 C C . MET A 1 218 ? 24.824 -14.259 6.617 1.00 83.88 218 MET A C 1
ATOM 1624 O O . MET A 1 218 ? 23.820 -13.961 7.267 1.00 83.88 218 MET A O 1
ATOM 1628 N N . ARG A 1 219 ? 25.953 -13.551 6.726 1.00 83.69 219 ARG A N 1
ATOM 1629 C CA . ARG A 1 219 ? 26.069 -12.348 7.551 1.00 83.69 219 ARG A CA 1
ATOM 1630 C C . ARG A 1 219 ? 25.730 -11.108 6.738 1.00 83.69 219 ARG A C 1
ATOM 1632 O O . ARG A 1 219 ? 26.173 -10.938 5.602 1.00 83.69 219 ARG A O 1
ATOM 1639 N N . LEU A 1 220 ? 24.967 -10.211 7.353 1.00 83.75 220 LEU A N 1
ATOM 1640 C CA . LEU A 1 220 ? 24.694 -8.896 6.792 1.00 83.75 220 LEU A CA 1
ATOM 1641 C C . LEU A 1 220 ? 25.972 -8.059 6.844 1.00 83.75 220 LEU A C 1
ATOM 1643 O O . LEU A 1 220 ? 26.472 -7.742 7.922 1.00 83.75 220 LEU A O 1
ATOM 1647 N N . ASP A 1 221 ? 26.477 -7.685 5.675 1.00 86.81 221 ASP A N 1
ATOM 1648 C CA . ASP A 1 221 ? 27.658 -6.837 5.526 1.00 86.81 221 ASP A CA 1
ATOM 1649 C C . ASP A 1 221 ? 27.296 -5.547 4.772 1.00 86.81 221 ASP A C 1
ATOM 1651 O O . ASP A 1 221 ? 26.318 -5.489 4.020 1.00 86.81 221 ASP A O 1
ATOM 1655 N N . ARG A 1 222 ? 28.116 -4.504 4.923 1.00 87.88 222 ARG A N 1
ATOM 1656 C CA . ARG A 1 222 ? 27.938 -3.204 4.254 1.00 87.88 222 ARG A CA 1
ATOM 1657 C C . ARG A 1 222 ? 27.908 -3.338 2.734 1.00 87.88 222 ARG A C 1
ATOM 1659 O O . ARG A 1 222 ? 27.210 -2.575 2.079 1.00 87.88 222 ARG A O 1
ATOM 1666 N N . VAL A 1 223 ? 28.612 -4.326 2.179 1.00 91.00 223 VAL A N 1
ATOM 1667 C CA . VAL A 1 223 ? 28.624 -4.617 0.735 1.00 91.00 223 VAL A CA 1
ATOM 1668 C C . VAL A 1 223 ? 27.224 -4.953 0.214 1.00 91.00 223 VAL A C 1
ATOM 1670 O O . VAL A 1 223 ? 26.831 -4.465 -0.844 1.00 91.00 223 VAL A O 1
ATOM 1673 N N . LEU A 1 224 ? 26.449 -5.737 0.972 1.00 91.12 224 LEU A N 1
ATOM 1674 C CA . LEU A 1 224 ? 25.069 -6.064 0.614 1.00 91.12 224 LEU A CA 1
ATOM 1675 C C . LEU A 1 224 ? 24.219 -4.789 0.566 1.00 91.12 224 LEU A C 1
ATOM 1677 O O . LEU A 1 224 ? 23.571 -4.527 -0.445 1.00 91.12 224 LEU A O 1
ATOM 1681 N N . GLY A 1 225 ? 24.274 -3.986 1.634 1.00 90.19 225 GLY A N 1
ATOM 1682 C CA . GLY A 1 225 ? 23.496 -2.753 1.761 1.00 90.19 225 GLY A CA 1
ATOM 1683 C C . GLY A 1 225 ? 23.848 -1.701 0.708 1.00 90.19 225 GLY A C 1
ATOM 1684 O O . GLY A 1 225 ? 22.951 -1.162 0.066 1.00 90.19 225 GLY A O 1
ATOM 1685 N N . ILE A 1 226 ? 25.142 -1.448 0.477 1.00 94.12 226 ILE A N 1
ATOM 1686 C CA . ILE A 1 226 ? 25.611 -0.493 -0.540 1.00 94.12 226 ILE A CA 1
ATOM 1687 C C . ILE A 1 226 ? 25.172 -0.939 -1.936 1.00 94.12 226 ILE A C 1
ATOM 1689 O O . ILE A 1 226 ? 24.695 -0.113 -2.708 1.00 94.12 226 ILE A O 1
ATOM 1693 N N . GLY A 1 227 ? 25.284 -2.231 -2.258 1.00 93.75 227 GLY A N 1
ATOM 1694 C CA . GLY A 1 227 ? 24.853 -2.735 -3.561 1.00 93.75 227 GLY A CA 1
ATOM 1695 C C . GLY A 1 227 ? 23.342 -2.620 -3.775 1.00 93.75 227 GLY A C 1
ATOM 1696 O O . GLY A 1 227 ? 22.918 -2.133 -4.819 1.00 93.75 227 GLY A O 1
ATOM 1697 N N . LEU A 1 228 ? 22.522 -2.967 -2.775 1.00 92.88 228 LEU A N 1
ATOM 1698 C CA . LEU A 1 228 ? 21.064 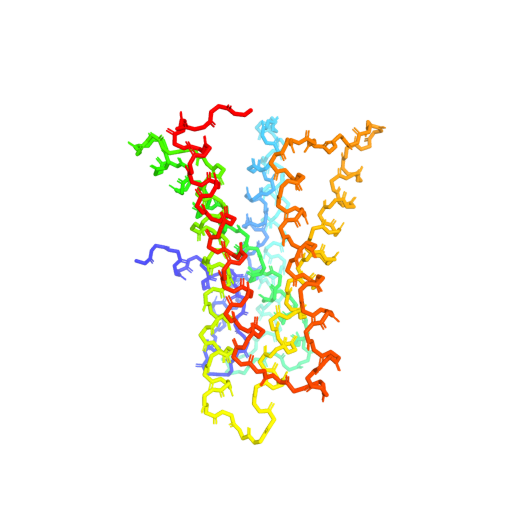-2.790 -2.854 1.00 92.88 228 LEU A CA 1
ATOM 1699 C C . LEU A 1 228 ? 20.672 -1.313 -3.001 1.00 92.88 228 LEU A C 1
ATOM 1701 O O . LEU A 1 228 ? 19.814 -0.984 -3.820 1.00 92.88 228 LEU A O 1
ATOM 1705 N N . LEU A 1 229 ? 21.333 -0.416 -2.263 1.00 93.69 229 LEU A N 1
ATOM 1706 C CA . LEU A 1 229 ? 21.108 1.024 -2.377 1.00 93.69 229 LEU A CA 1
ATOM 1707 C C . LEU A 1 229 ? 21.521 1.550 -3.759 1.00 93.69 229 LEU A C 1
ATOM 1709 O O . LEU A 1 229 ? 20.795 2.346 -4.343 1.00 93.69 229 LEU A O 1
ATOM 1713 N N . ALA A 1 230 ? 22.646 1.087 -4.307 1.00 95.31 230 ALA A N 1
ATOM 1714 C CA . ALA A 1 230 ? 23.105 1.473 -5.639 1.00 95.31 230 ALA A CA 1
ATOM 1715 C C . ALA A 1 230 ? 22.131 1.020 -6.739 1.00 95.31 230 ALA A C 1
ATOM 1717 O O . ALA A 1 230 ? 21.813 1.807 -7.629 1.00 95.31 230 ALA A O 1
ATOM 1718 N N . ILE A 1 231 ? 21.610 -0.210 -6.654 1.00 94.62 231 ILE A N 1
ATOM 1719 C CA . ILE A 1 231 ? 20.585 -0.728 -7.577 1.00 94.62 231 ILE A CA 1
ATOM 1720 C C . ILE A 1 231 ? 19.319 0.132 -7.498 1.00 94.62 231 ILE A C 1
ATOM 1722 O O . ILE A 1 231 ? 18.793 0.548 -8.530 1.00 94.62 231 ILE A O 1
ATOM 1726 N N . TYR A 1 232 ? 18.862 0.445 -6.285 1.00 91.50 232 TYR A N 1
ATOM 1727 C CA . TYR A 1 232 ? 17.689 1.287 -6.062 1.00 91.50 232 TYR A CA 1
ATOM 1728 C C . TYR A 1 232 ? 17.872 2.720 -6.590 1.00 91.50 232 TYR A C 1
ATOM 1730 O O . TYR A 1 232 ? 16.989 3.242 -7.269 1.00 91.50 232 TYR A O 1
ATOM 1738 N N . LEU A 1 233 ? 19.019 3.352 -6.323 1.00 92.62 233 LEU A N 1
ATOM 1739 C CA . LEU A 1 233 ? 19.318 4.698 -6.817 1.00 92.62 233 LEU A CA 1
ATOM 1740 C C . LEU A 1 233 ? 19.435 4.723 -8.343 1.00 92.62 233 LEU A C 1
ATOM 1742 O O . LEU A 1 233 ? 18.888 5.623 -8.968 1.00 92.62 233 LEU A O 1
ATOM 1746 N N . CYS A 1 234 ? 20.071 3.717 -8.947 1.00 93.19 234 CYS A N 1
ATOM 1747 C CA . CYS A 1 234 ? 20.144 3.571 -10.402 1.00 93.19 234 CYS A CA 1
ATOM 1748 C C . CYS A 1 234 ? 18.745 3.473 -11.026 1.00 93.19 234 CYS A C 1
ATOM 1750 O O . CYS A 1 234 ? 18.418 4.234 -11.938 1.00 93.19 234 CYS A O 1
ATOM 1752 N N . PHE A 1 235 ? 17.893 2.600 -10.480 1.00 91.00 235 PHE A N 1
ATOM 1753 C CA . PHE A 1 235 ? 16.494 2.475 -10.885 1.00 91.00 235 PHE A CA 1
ATOM 1754 C C . PHE A 1 235 ? 15.751 3.812 -10.798 1.00 91.00 235 PHE A C 1
ATOM 1756 O O . PHE A 1 235 ? 15.116 4.239 -11.764 1.00 91.00 235 PHE A O 1
ATOM 1763 N N . LEU A 1 236 ? 15.852 4.491 -9.653 1.00 88.81 236 LEU A N 1
ATOM 1764 C CA . LEU A 1 236 ? 15.168 5.756 -9.412 1.00 88.81 236 LEU A CA 1
ATOM 1765 C C . LEU A 1 236 ? 15.635 6.841 -10.391 1.00 88.81 236 LEU A C 1
ATOM 1767 O O . LEU A 1 236 ? 14.806 7.544 -10.966 1.00 88.81 236 LEU A O 1
ATOM 1771 N N . SER A 1 237 ? 16.945 6.958 -10.618 1.00 88.88 237 SER A N 1
ATOM 1772 C CA . SER A 1 237 ? 17.521 7.920 -11.561 1.00 88.88 237 SER A CA 1
ATOM 1773 C C . SER A 1 237 ? 17.073 7.662 -12.997 1.00 88.88 237 SER A C 1
ATOM 1775 O O . SER A 1 237 ? 16.682 8.605 -13.683 1.00 88.88 237 SER A O 1
ATOM 1777 N N . LEU A 1 238 ? 17.075 6.404 -13.449 1.00 87.81 238 LEU A N 1
ATOM 1778 C CA . LEU A 1 238 ? 16.606 6.045 -14.791 1.00 87.81 238 LEU A CA 1
ATOM 1779 C C . LEU A 1 238 ? 15.121 6.362 -14.967 1.00 87.81 238 LEU A C 1
ATOM 1781 O O . LEU A 1 238 ? 14.740 6.974 -15.964 1.00 87.81 238 LEU A O 1
ATOM 1785 N N . ARG A 1 239 ? 14.293 6.032 -13.971 1.00 84.56 239 ARG A N 1
ATOM 1786 C CA . ARG A 1 239 ? 12.853 6.318 -14.004 1.00 84.56 239 ARG A CA 1
ATOM 1787 C C . ARG A 1 239 ? 12.528 7.797 -14.010 1.00 84.56 239 ARG A C 1
ATOM 1789 O O . ARG A 1 239 ? 11.661 8.229 -14.770 1.00 84.56 239 ARG A O 1
ATOM 1796 N N . LEU A 1 240 ? 13.233 8.575 -13.199 1.00 83.69 240 LEU A N 1
ATOM 1797 C CA . LEU A 1 240 ? 13.098 10.027 -13.206 1.00 83.69 240 LEU A CA 1
ATOM 1798 C C . LEU A 1 240 ? 13.541 10.610 -14.553 1.00 83.69 240 LEU A C 1
ATOM 1800 O O . LEU A 1 240 ? 12.834 11.444 -15.105 1.00 83.69 240 LEU A O 1
ATOM 1804 N N . SER A 1 241 ? 14.655 10.134 -15.116 1.00 84.50 241 SER A N 1
ATOM 1805 C CA . SER A 1 241 ? 15.178 10.604 -16.407 1.00 84.50 241 SER A CA 1
ATOM 1806 C C . SER A 1 241 ? 14.218 10.336 -17.572 1.00 84.50 241 SER A C 1
ATOM 1808 O O . SER A 1 241 ? 13.895 11.249 -18.336 1.00 84.50 241 SER A O 1
ATOM 1810 N N . GLN A 1 242 ? 13.705 9.106 -17.677 1.00 81.06 242 GLN A N 1
ATOM 1811 C CA . GLN A 1 242 ? 12.718 8.725 -18.694 1.00 81.06 242 GLN A CA 1
ATOM 1812 C C . GLN A 1 242 ? 11.454 9.571 -18.576 1.00 81.06 242 GLN A C 1
ATOM 1814 O O . GLN A 1 242 ? 10.932 10.068 -19.571 1.00 81.06 242 GLN A O 1
ATOM 1819 N N . SER A 1 243 ? 10.968 9.782 -17.352 1.00 73.56 243 SER A N 1
ATOM 1820 C CA . SER A 1 243 ? 9.709 10.489 -17.179 1.00 73.56 243 SER A CA 1
ATOM 1821 C C . SER A 1 243 ? 9.821 12.016 -17.219 1.00 73.56 243 SER A C 1
ATOM 1823 O O . SER A 1 243 ? 8.797 12.669 -17.405 1.00 73.56 243 SER A O 1
ATOM 1825 N N . LEU A 1 244 ? 11.023 12.582 -17.088 1.00 75.69 244 LEU A N 1
ATOM 1826 C CA . LEU A 1 244 ? 11.315 13.987 -17.404 1.00 75.69 244 LEU A CA 1
ATOM 1827 C C . LEU A 1 244 ? 11.548 14.212 -18.911 1.00 75.69 244 LEU A C 1
ATOM 1829 O O . LEU A 1 244 ? 11.824 15.335 -19.321 1.00 75.69 244 LEU A O 1
ATOM 1833 N N . GLY A 1 245 ? 11.448 13.163 -19.739 1.00 69.38 245 GLY A N 1
ATOM 1834 C CA . GLY A 1 245 ? 11.636 13.246 -21.190 1.00 69.38 245 GLY A CA 1
ATOM 1835 C C . GLY A 1 245 ? 13.094 13.418 -21.627 1.00 69.38 245 GLY A C 1
ATOM 1836 O O . GLY A 1 245 ? 13.345 13.753 -22.778 1.00 69.38 245 GLY A O 1
ATOM 1837 N N . ILE A 1 246 ? 14.059 13.194 -20.727 1.00 61.19 246 ILE A N 1
ATOM 1838 C CA . ILE A 1 246 ? 15.500 13.339 -21.006 1.00 61.19 246 ILE A CA 1
ATOM 1839 C C . ILE A 1 246 ? 16.029 12.115 -21.772 1.00 61.19 246 ILE A C 1
ATOM 1841 O O . ILE A 1 246 ? 16.978 12.218 -22.547 1.00 61.19 246 ILE A O 1
ATOM 1845 N N . MET A 1 247 ? 15.393 10.956 -21.590 1.00 54.56 247 MET A N 1
ATOM 1846 C CA . MET A 1 247 ? 15.676 9.732 -22.333 1.00 54.56 247 MET A CA 1
ATOM 1847 C C . MET A 1 247 ? 14.394 9.234 -22.996 1.00 54.56 247 MET A C 1
ATOM 1849 O O . MET A 1 247 ? 13.519 8.690 -22.325 1.00 54.56 247 MET A O 1
ATOM 1853 N N . HIS A 1 248 ? 14.285 9.420 -24.312 1.00 46.41 248 HIS A N 1
ATOM 1854 C CA . HIS A 1 248 ? 13.292 8.720 -25.121 1.00 46.41 248 HIS A CA 1
ATOM 1855 C C . HIS A 1 248 ? 13.771 7.278 -25.311 1.00 46.41 248 HIS A C 1
ATOM 1857 O O . HIS A 1 248 ? 14.753 7.044 -26.015 1.00 46.41 248 HIS A O 1
ATOM 1863 N N . ALA A 1 249 ? 13.114 6.340 -24.636 1.00 41.69 249 ALA A N 1
ATOM 1864 C CA . ALA A 1 249 ? 13.224 4.910 -24.898 1.00 41.69 249 ALA A CA 1
ATOM 1865 C C . ALA A 1 249 ? 11.864 4.403 -25.378 1.00 41.69 249 ALA A C 1
ATOM 1867 O O . ALA A 1 249 ? 10.850 4.824 -24.771 1.00 41.69 249 ALA A O 1
#